Protein AF-R7UE55-F1 (afdb_monomer)

InterPro domains:
  IPR048365 Transposable element P transposase-like, RNase H domain, N-terminal [PF21787] (1-105)
  IPR048367 Transposable element P transposase-like, RNase H, C-terminal domain [PF21789] (191-225)

Structure (mmCIF, N/CA/C/O backbone):
data_AF-R7UE55-F1
#
_entry.id   AF-R7UE55-F1
#
loop_
_atom_site.group_PDB
_atom_site.id
_atom_site.type_symbol
_atom_site.label_atom_id
_atom_site.label_alt_id
_atom_site.label_comp_id
_atom_site.label_asym_id
_atom_site.label_entity_id
_atom_site.label_se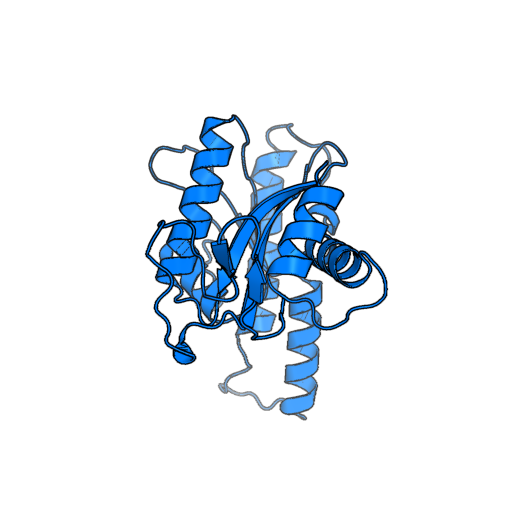q_id
_atom_site.pdbx_PDB_ins_code
_atom_site.Cartn_x
_atom_site.Cartn_y
_atom_site.Cartn_z
_atom_site.occupancy
_atom_site.B_iso_or_equiv
_atom_site.auth_seq_id
_atom_site.auth_comp_id
_atom_site.auth_asym_id
_atom_site.auth_atom_id
_atom_site.pdbx_PDB_model_num
ATOM 1 N N . MET A 1 1 ? -0.403 2.195 -10.671 1.00 92.19 1 MET A N 1
ATOM 2 C CA . MET A 1 1 ? -0.592 3.213 -11.734 1.00 92.19 1 MET A CA 1
ATOM 3 C C . MET A 1 1 ? -0.152 2.624 -13.062 1.00 92.19 1 MET A C 1
ATOM 5 O O . MET A 1 1 ? 0.953 2.112 -13.105 1.00 92.19 1 MET A O 1
ATOM 9 N N . SER A 1 2 ? -0.956 2.709 -14.126 1.00 93.62 2 SER A N 1
ATOM 10 C CA . SER A 1 2 ? -0.520 2.271 -15.465 1.00 93.62 2 SER A CA 1
ATOM 11 C C . SER A 1 2 ? 0.670 3.096 -15.961 1.00 93.62 2 SER A C 1
ATOM 13 O O . SER A 1 2 ? 0.686 4.319 -15.793 1.00 93.62 2 SER A O 1
ATOM 15 N N . ILE A 1 3 ? 1.630 2.427 -16.589 1.00 94.62 3 ILE A N 1
ATOM 16 C CA . ILE A 1 3 ? 2.799 3.029 -17.229 1.00 94.62 3 ILE A CA 1
ATOM 17 C C . ILE A 1 3 ? 2.946 2.524 -18.663 1.00 94.62 3 ILE A C 1
ATOM 19 O O . ILE A 1 3 ? 2.373 1.506 -19.061 1.00 94.62 3 ILE A O 1
ATOM 23 N N . ARG A 1 4 ? 3.731 3.252 -19.450 1.00 94.44 4 ARG A N 1
ATOM 24 C CA . ARG A 1 4 ? 4.036 2.890 -20.825 1.00 94.44 4 ARG A CA 1
ATOM 25 C C . ARG A 1 4 ? 5.005 1.715 -20.851 1.00 94.44 4 ARG A C 1
ATOM 27 O O . ARG A 1 4 ? 6.077 1.775 -20.254 1.00 94.44 4 ARG A O 1
ATOM 34 N N . GLN A 1 5 ? 4.624 0.691 -21.602 1.00 93.75 5 GLN A N 1
ATOM 35 C CA . GLN A 1 5 ? 5.438 -0.490 -21.856 1.00 93.75 5 GLN A CA 1
ATOM 36 C C . GLN A 1 5 ? 6.450 -0.164 -22.954 1.00 93.75 5 GLN A C 1
ATOM 38 O O . GLN A 1 5 ? 6.131 -0.221 -24.139 1.00 93.75 5 GLN A O 1
ATOM 43 N N . GLU A 1 6 ? 7.658 0.215 -22.561 1.00 91.62 6 GLU A N 1
ATOM 44 C CA . GLU A 1 6 ? 8.755 0.477 -23.487 1.00 91.62 6 GLU A CA 1
ATOM 45 C C . GLU A 1 6 ? 10.091 0.132 -22.837 1.00 91.62 6 GLU A C 1
ATOM 47 O O . GLU A 1 6 ? 10.260 0.258 -21.624 1.00 91.62 6 GLU A O 1
ATOM 52 N N . TRP A 1 7 ? 11.045 -0.278 -23.665 1.00 89.75 7 TRP A N 1
ATOM 53 C CA . TRP A 1 7 ? 12.438 -0.366 -23.259 1.00 89.75 7 TRP A CA 1
ATOM 54 C C . TRP A 1 7 ? 13.125 0.967 -23.517 1.00 89.75 7 TRP A C 1
ATOM 56 O O . TRP A 1 7 ? 12.963 1.565 -24.578 1.00 89.75 7 TRP A O 1
ATOM 66 N N . SER A 1 8 ? 13.945 1.394 -22.569 1.00 88.56 8 SER A N 1
ATOM 67 C CA . SER A 1 8 ? 14.816 2.549 -22.705 1.00 88.56 8 SER A CA 1
ATOM 68 C C . SER A 1 8 ? 16.241 2.133 -22.380 1.00 88.56 8 SER A C 1
ATOM 70 O O . SER A 1 8 ? 16.483 1.386 -21.436 1.00 88.56 8 SER A O 1
ATOM 72 N N . TYR A 1 9 ? 17.190 2.641 -23.155 1.00 88.31 9 TYR A N 1
ATOM 73 C CA . TYR A 1 9 ? 18.613 2.405 -22.945 1.00 88.31 9 TYR A CA 1
ATOM 74 C C . TYR A 1 9 ? 19.301 3.719 -22.581 1.00 88.31 9 TYR A C 1
ATOM 76 O O . TYR A 1 9 ? 19.149 4.713 -23.292 1.00 88.31 9 TYR A O 1
ATOM 84 N N . ASP A 1 10 ? 20.044 3.727 -21.477 1.00 85.06 10 ASP A N 1
ATOM 85 C CA . ASP A 1 10 ? 20.889 4.851 -21.081 1.00 85.06 10 ASP A CA 1
ATOM 86 C C . ASP A 1 10 ? 22.334 4.566 -21.510 1.00 85.06 10 ASP A C 1
ATOM 88 O O . ASP A 1 10 ? 22.994 3.649 -21.016 1.00 85.06 10 ASP A O 1
ATOM 92 N N . SER A 1 11 ? 22.834 5.366 -22.455 1.00 86.56 11 SER A N 1
ATOM 93 C CA . SER A 1 11 ? 24.174 5.208 -23.020 1.00 86.56 11 SER A CA 1
ATOM 94 C C . SER A 1 11 ? 25.300 5.565 -22.048 1.00 86.56 11 SER A C 1
ATOM 96 O O . SER A 1 11 ? 26.423 5.097 -22.239 1.00 86.56 11 SER A O 1
ATOM 98 N N . LYS A 1 12 ? 25.026 6.363 -21.008 1.00 86.12 12 LYS A N 1
ATOM 99 C CA . LYS A 1 12 ? 26.025 6.790 -20.019 1.00 86.12 12 LYS A CA 1
ATOM 100 C C . LYS A 1 12 ? 26.249 5.715 -18.970 1.00 86.12 12 LYS A C 1
ATOM 102 O O . LYS A 1 12 ? 27.390 5.380 -18.670 1.00 86.12 12 LYS A O 1
ATOM 107 N N . THR A 1 13 ? 25.166 5.168 -18.427 1.00 83.56 13 THR A N 1
ATOM 108 C CA . THR A 1 13 ? 25.227 4.091 -17.429 1.00 83.56 13 THR A CA 1
ATOM 109 C C . THR A 1 13 ? 25.372 2.712 -18.070 1.00 83.56 13 THR A C 1
ATOM 111 O O . THR A 1 13 ? 25.695 1.757 -17.370 1.00 83.56 13 THR A O 1
ATOM 114 N N . LYS A 1 14 ? 25.155 2.605 -19.391 1.00 84.06 14 LYS A N 1
ATOM 115 C CA . LYS A 1 14 ? 25.083 1.344 -20.147 1.00 84.06 14 LYS A CA 1
ATOM 116 C C . LYS A 1 14 ? 24.035 0.386 -19.577 1.00 84.06 14 LYS A C 1
ATOM 118 O O . LYS A 1 14 ? 24.210 -0.829 -19.608 1.00 84.06 14 LYS A O 1
ATOM 123 N N . THR A 1 15 ? 22.947 0.940 -19.045 1.00 81.81 15 THR A N 1
ATOM 124 C CA . THR A 1 15 ? 21.849 0.169 -18.457 1.00 81.81 15 THR A CA 1
ATOM 125 C C . THR A 1 15 ? 20.606 0.265 -19.319 1.00 81.81 15 THR A C 1
ATOM 127 O O . THR A 1 15 ? 20.256 1.341 -19.812 1.00 81.81 15 THR A O 1
ATOM 130 N N . ARG A 1 16 ? 19.902 -0.855 -19.441 1.00 84.25 16 ARG A N 1
ATOM 131 C CA . ARG A 1 16 ? 18.540 -0.911 -19.961 1.00 84.25 16 ARG A CA 1
ATOM 132 C C . ARG A 1 16 ? 17.553 -0.756 -18.796 1.00 84.25 16 ARG A C 1
ATOM 134 O O . ARG A 1 16 ? 17.916 -0.969 -17.642 1.00 84.25 16 ARG A O 1
ATOM 141 N N . SER A 1 17 ? 16.361 -0.249 -19.086 1.00 87.56 17 SER A N 1
ATOM 142 C CA . SER A 1 17 ? 15.255 -0.155 -18.136 1.00 87.56 17 SER A CA 1
ATOM 143 C C . SER A 1 17 ? 13.918 -0.225 -18.866 1.00 87.56 17 SER A C 1
ATOM 145 O O . SER A 1 17 ? 13.809 0.163 -20.030 1.00 87.56 17 SER A O 1
ATOM 147 N N . GLY A 1 18 ? 12.885 -0.724 -18.191 1.00 88.62 18 GLY A N 1
ATOM 148 C CA . GLY A 1 18 ? 11.553 -0.910 -18.785 1.00 88.62 18 GLY A CA 1
ATOM 149 C C . GLY A 1 18 ? 10.862 -2.198 -18.345 1.00 88.62 18 GLY A C 1
ATOM 150 O O . GLY A 1 18 ? 9.643 -2.317 -18.463 1.00 88.62 18 GLY A O 1
ATOM 151 N N . GLY A 1 19 ? 11.638 -3.149 -17.822 1.00 89.50 19 GLY A N 1
ATOM 152 C CA . GLY A 1 19 ? 11.143 -4.430 -17.343 1.00 89.50 19 GLY A CA 1
ATOM 153 C C . GLY A 1 19 ? 10.460 -4.374 -15.974 1.00 89.50 19 GLY A C 1
ATOM 154 O O . GLY A 1 19 ? 10.478 -3.351 -15.285 1.00 89.50 19 GLY A O 1
ATOM 155 N N . VAL A 1 20 ? 9.864 -5.503 -15.588 1.00 90.56 20 VAL A N 1
ATOM 156 C CA . VAL A 1 20 ? 9.408 -5.774 -14.220 1.00 90.56 20 VAL A CA 1
ATOM 157 C C . VAL A 1 20 ? 10.603 -5.715 -13.269 1.00 90.56 20 VAL A C 1
ATOM 159 O O . VAL A 1 20 ? 11.644 -6.315 -13.521 1.00 90.56 20 VAL A O 1
ATOM 162 N N . ASP A 1 21 ? 10.425 -5.008 -12.159 1.00 90.56 21 ASP A N 1
ATOM 163 C CA . ASP A 1 21 ? 11.423 -4.815 -11.112 1.00 90.56 21 ASP A CA 1
ATOM 164 C C . ASP A 1 21 ? 10.723 -4.879 -9.751 1.00 90.56 21 ASP A C 1
ATOM 166 O O . ASP A 1 21 ? 9.953 -3.987 -9.374 1.00 90.56 21 ASP A O 1
ATOM 170 N N . LEU A 1 22 ? 10.976 -5.977 -9.036 1.00 88.44 22 LEU A N 1
ATOM 171 C CA . LEU A 1 22 ? 10.446 -6.248 -7.699 1.00 88.44 22 LEU A CA 1
ATOM 172 C C . LEU A 1 22 ? 11.511 -6.074 -6.602 1.00 88.44 22 LEU A C 1
ATOM 174 O O . LEU A 1 22 ? 11.281 -6.485 -5.468 1.00 88.44 22 LEU A O 1
ATOM 178 N N . GLY A 1 23 ? 12.683 -5.510 -6.925 1.00 82.44 23 GLY A N 1
ATOM 179 C CA . GLY A 1 23 ? 13.770 -5.295 -5.963 1.00 82.44 23 GLY A CA 1
ATOM 180 C C . GLY A 1 23 ? 14.589 -6.543 -5.601 1.00 82.44 23 GLY A C 1
ATOM 181 O O . GLY A 1 23 ? 15.410 -6.491 -4.692 1.00 82.44 23 GLY A O 1
ATOM 182 N N . ASN A 1 24 ? 14.406 -7.661 -6.308 1.00 74.50 24 ASN A N 1
ATOM 183 C CA . ASN A 1 24 ? 15.140 -8.918 -6.095 1.00 74.50 24 ASN A CA 1
ATOM 184 C C . ASN A 1 24 ? 16.486 -8.995 -6.849 1.00 74.50 24 ASN A C 1
ATOM 186 O O . ASN A 1 24 ? 17.174 -10.010 -6.764 1.00 74.50 24 ASN A O 1
ATOM 190 N N . GLY A 1 25 ? 16.852 -7.958 -7.610 1.00 65.62 25 GLY A N 1
ATOM 191 C CA . GLY A 1 25 ? 18.116 -7.895 -8.351 1.00 65.62 25 GLY A CA 1
ATOM 192 C C . GLY A 1 25 ? 18.245 -8.903 -9.499 1.00 65.62 25 GLY A C 1
ATOM 193 O O . GLY A 1 25 ? 19.356 -9.106 -9.990 1.00 65.62 25 GLY A O 1
ATOM 194 N N . SER A 1 26 ? 17.156 -9.556 -9.931 1.00 54.47 26 SER A N 1
ATOM 195 C CA . SER A 1 26 ? 17.222 -10.497 -11.053 1.00 54.47 26 SER A CA 1
ATOM 196 C C . SER A 1 26 ? 17.545 -9.758 -12.359 1.00 54.47 26 SER A C 1
ATOM 198 O O . SER A 1 26 ? 16.943 -8.711 -12.608 1.00 54.47 26 SER A O 1
ATOM 200 N N . PRO A 1 27 ? 18.463 -10.280 -13.197 1.00 51.69 27 PRO A N 1
ATOM 201 C CA . PRO A 1 27 ? 18.833 -9.634 -14.450 1.00 51.69 27 PRO A CA 1
ATOM 202 C C . PRO A 1 27 ? 17.606 -9.459 -15.349 1.00 51.69 27 PRO A C 1
ATOM 204 O O . PRO A 1 27 ? 16.787 -10.371 -15.480 1.00 51.69 27 PRO A O 1
ATOM 207 N N . GLU A 1 28 ? 17.489 -8.278 -15.959 1.00 54.00 28 GLU A N 1
ATOM 208 C CA . GLU A 1 28 ? 16.445 -7.965 -16.932 1.00 54.00 28 GLU A CA 1
ATOM 209 C C . GLU A 1 28 ? 16.522 -8.980 -18.084 1.00 54.00 28 GLU A C 1
ATOM 211 O O . GLU A 1 28 ? 17.440 -8.943 -18.901 1.00 54.00 28 GLU A O 1
ATOM 216 N N . SER A 1 29 ? 15.592 -9.936 -18.140 1.00 53.78 29 SER A N 1
ATOM 217 C CA . SER A 1 29 ? 15.484 -10.835 -19.288 1.00 53.78 29 SER A CA 1
ATOM 218 C C . SER A 1 29 ? 14.986 -10.042 -20.498 1.00 53.78 29 SER A C 1
ATOM 220 O O . SER A 1 29 ? 13.950 -9.380 -20.402 1.00 53.78 29 SER A O 1
ATOM 222 N N . ASP A 1 30 ? 15.673 -10.163 -21.636 1.00 52.16 30 ASP A N 1
ATOM 223 C CA . ASP A 1 30 ? 15.427 -9.426 -22.893 1.00 52.16 30 ASP A CA 1
ATOM 224 C C . ASP A 1 30 ? 14.078 -9.719 -23.583 1.00 52.16 30 ASP A C 1
ATOM 226 O O . ASP A 1 30 ? 13.792 -9.209 -24.670 1.00 52.16 30 ASP A O 1
ATOM 230 N N . ASP A 1 31 ? 13.22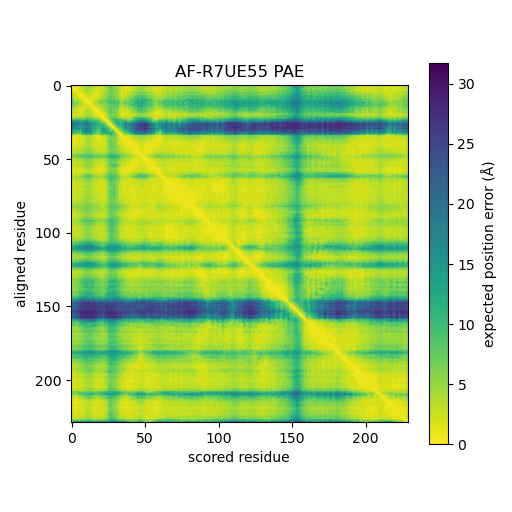2 -10.522 -22.960 1.00 59.75 31 ASP A N 1
ATOM 231 C CA . ASP A 1 31 ? 11.911 -10.851 -23.487 1.00 59.75 31 ASP A CA 1
ATOM 232 C C . ASP A 1 31 ? 10.940 -9.664 -23.338 1.00 59.75 31 ASP A C 1
ATOM 234 O O . ASP A 1 31 ? 10.732 -9.110 -22.256 1.00 59.75 31 ASP A O 1
ATOM 238 N N . THR A 1 32 ? 10.289 -9.280 -24.438 1.00 59.50 32 THR A N 1
ATOM 239 C CA . THR A 1 32 ? 9.164 -8.328 -24.453 1.00 59.50 32 THR A CA 1
ATOM 240 C C . THR A 1 32 ? 8.021 -8.719 -23.506 1.00 59.50 32 THR A C 1
ATOM 242 O O . THR A 1 32 ? 7.268 -7.847 -23.050 1.00 59.50 32 THR A O 1
ATOM 245 N N . SER A 1 33 ? 7.919 -10.004 -23.143 1.00 64.12 33 SER A N 1
ATOM 246 C CA . SER A 1 33 ? 7.016 -10.506 -22.100 1.00 64.12 33 SER A CA 1
ATOM 247 C C . SER A 1 33 ? 7.323 -9.950 -20.699 1.00 64.12 33 SER A C 1
ATOM 249 O O . SER A 1 33 ? 6.439 -9.941 -19.839 1.00 64.12 33 SER A O 1
ATOM 251 N N . ASN A 1 34 ? 8.501 -9.350 -20.494 1.00 82.12 34 ASN A N 1
ATOM 252 C CA . ASN A 1 34 ? 8.933 -8.798 -19.213 1.00 82.12 34 ASN A CA 1
ATOM 253 C C . ASN A 1 34 ? 8.755 -7.271 -19.066 1.00 82.12 34 ASN A C 1
ATOM 255 O O . ASN A 1 34 ? 9.109 -6.720 -18.032 1.00 82.12 34 ASN A O 1
ATOM 259 N N . LEU A 1 35 ? 8.204 -6.555 -20.057 1.00 91.19 35 LEU A N 1
ATOM 260 C CA . LEU A 1 35 ? 7.899 -5.120 -19.912 1.00 91.19 35 LEU A CA 1
ATOM 261 C C . LEU A 1 35 ? 6.894 -4.856 -18.781 1.00 91.19 35 LEU A C 1
ATOM 263 O O . LEU A 1 35 ? 5.822 -5.464 -18.729 1.00 91.19 35 LEU A O 1
ATOM 267 N N . ALA A 1 36 ? 7.206 -3.893 -17.917 1.00 92.81 36 ALA A N 1
ATOM 268 C CA . ALA A 1 36 ? 6.285 -3.455 -16.880 1.00 92.81 36 ALA A CA 1
ATOM 269 C C . ALA A 1 36 ? 5.128 -2.647 -17.484 1.00 92.81 36 ALA A C 1
ATOM 271 O O . ALA A 1 36 ? 5.330 -1.753 -18.307 1.00 92.81 36 ALA A O 1
ATOM 272 N N . SER A 1 37 ? 3.905 -2.951 -17.055 1.00 94.31 37 SER A N 1
ATOM 273 C CA . SER A 1 37 ? 2.693 -2.210 -17.425 1.00 94.31 37 SER A CA 1
ATOM 274 C C . SER A 1 37 ? 2.187 -1.313 -16.304 1.00 94.31 37 SER A C 1
ATOM 276 O O . SER A 1 37 ? 1.375 -0.422 -16.549 1.00 94.31 37 SER A O 1
ATOM 278 N N . GLU A 1 38 ? 2.664 -1.519 -15.078 1.00 94.19 38 GLU A N 1
ATOM 279 C CA . GLU A 1 38 ? 2.227 -0.792 -13.898 1.00 94.19 38 GLU A CA 1
ATOM 280 C C . GLU A 1 38 ? 3.405 -0.396 -12.999 1.00 94.19 38 GLU A C 1
ATOM 282 O O . GLU A 1 38 ? 4.406 -1.097 -12.880 1.00 94.19 38 GLU A O 1
ATOM 287 N N . ALA A 1 39 ? 3.268 0.752 -12.341 1.00 95.12 39 ALA A N 1
ATOM 288 C CA . ALA A 1 39 ? 4.063 1.146 -11.189 1.00 95.12 39 ALA A CA 1
ATOM 289 C C . ALA A 1 39 ? 3.200 1.003 -9.929 1.00 95.12 39 ALA A C 1
ATOM 291 O O . ALA A 1 39 ? 2.186 1.702 -9.775 1.00 95.12 39 ALA A O 1
ATOM 292 N N . MET A 1 40 ? 3.588 0.096 -9.040 1.00 94.88 40 MET A N 1
ATOM 293 C CA . MET A 1 40 ? 3.016 -0.044 -7.706 1.00 94.88 40 MET A CA 1
ATOM 294 C C . MET A 1 40 ? 3.787 0.848 -6.740 1.00 94.88 40 MET A C 1
ATOM 296 O O . MET A 1 40 ? 5.011 0.879 -6.786 1.00 94.88 40 MET A O 1
ATOM 300 N N . VAL A 1 41 ? 3.083 1.576 -5.875 1.00 95.81 41 VAL A N 1
ATOM 301 C CA . VAL A 1 41 ? 3.692 2.477 -4.889 1.00 95.81 41 VAL A CA 1
ATOM 302 C C . VAL A 1 41 ? 3.052 2.230 -3.540 1.00 95.81 41 VAL A C 1
ATOM 304 O O . VAL A 1 41 ? 1.826 2.209 -3.437 1.00 95.81 41 VAL A O 1
ATOM 307 N N . PHE A 1 42 ? 3.882 2.103 -2.513 1.00 96.38 42 PHE A N 1
ATOM 308 C CA . PHE A 1 42 ? 3.440 2.157 -1.130 1.00 96.38 42 PHE A CA 1
ATOM 309 C C . PHE A 1 42 ? 3.737 3.536 -0.562 1.00 96.38 42 PHE A C 1
ATOM 311 O O . PHE A 1 42 ? 4.816 4.094 -0.764 1.00 96.38 42 PHE A O 1
ATOM 318 N N . MET A 1 43 ? 2.755 4.093 0.136 1.00 96.25 43 MET A N 1
ATOM 319 C CA . MET A 1 43 ? 2.825 5.410 0.750 1.00 96.25 43 MET A CA 1
ATOM 320 C C . MET A 1 43 ? 2.356 5.308 2.191 1.00 96.25 43 MET A C 1
ATOM 322 O O . MET A 1 43 ? 1.303 4.736 2.461 1.00 96.25 43 MET A O 1
ATOM 326 N N . ILE A 1 44 ? 3.124 5.899 3.100 1.00 96.06 44 ILE A N 1
ATOM 327 C CA . ILE A 1 44 ? 2.730 6.059 4.495 1.00 96.06 44 ILE A CA 1
ATOM 328 C C . ILE A 1 44 ? 2.076 7.429 4.687 1.00 96.06 44 ILE A C 1
ATOM 330 O O . ILE A 1 44 ? 2.488 8.417 4.075 1.00 96.06 44 ILE A O 1
ATOM 334 N N . THR A 1 45 ? 1.055 7.485 5.540 1.00 95.88 45 THR A N 1
ATOM 335 C CA . THR A 1 45 ? 0.357 8.720 5.916 1.00 95.88 45 THR A CA 1
ATOM 336 C C . THR A 1 45 ? 0.343 8.850 7.433 1.00 95.88 45 THR A C 1
ATOM 338 O O . THR A 1 45 ? -0.068 7.932 8.140 1.00 95.88 45 THR A O 1
ATOM 341 N N . GLY A 1 46 ? 0.772 10.004 7.942 1.00 95.38 46 GLY A N 1
ATOM 342 C CA . GLY A 1 46 ? 0.702 10.319 9.362 1.00 95.38 46 GLY A CA 1
ATOM 343 C C . GLY A 1 46 ? -0.744 10.509 9.824 1.00 95.38 46 GLY A C 1
ATOM 344 O O . GLY A 1 46 ? -1.471 11.347 9.282 1.00 95.38 46 GLY A O 1
ATOM 345 N N . LEU A 1 47 ? -1.150 9.754 10.852 1.00 93.12 47 LEU A N 1
ATOM 346 C CA . LEU A 1 47 ? -2.483 9.880 11.454 1.00 93.12 47 LEU A CA 1
ATOM 347 C C . LEU A 1 47 ? -2.588 11.114 12.360 1.00 93.12 47 LEU A C 1
ATOM 349 O O . LEU A 1 47 ? -3.537 11.886 12.243 1.00 93.12 47 LEU A O 1
ATOM 353 N N . LYS A 1 48 ? -1.594 11.327 13.234 1.00 89.62 48 LYS A N 1
ATOM 354 C CA . LYS A 1 48 ? -1.571 12.443 14.197 1.00 89.62 48 LYS A CA 1
ATOM 355 C C . LYS A 1 48 ? -1.098 13.760 13.582 1.00 89.62 48 LYS A C 1
ATOM 357 O O . LYS A 1 48 ? -1.643 14.818 13.875 1.00 89.62 48 LYS A O 1
ATOM 362 N N . PHE A 1 49 ? -0.082 13.691 12.729 1.00 88.50 49 PHE A N 1
ATOM 363 C CA . PHE A 1 49 ? 0.525 14.854 12.088 1.00 88.50 49 PHE A CA 1
ATOM 364 C C . PHE A 1 49 ? 0.270 14.825 10.587 1.00 88.50 49 PHE A C 1
ATOM 366 O O . PHE A 1 49 ? 0.199 13.760 9.976 1.00 88.50 49 PHE A O 1
ATOM 373 N N . SER A 1 50 ? 0.149 15.999 9.968 1.00 91.88 50 SER A N 1
ATOM 374 C CA . SER A 1 50 ? -0.158 16.083 8.543 1.00 91.88 50 SER A CA 1
ATOM 375 C C . SER A 1 50 ? 1.080 15.940 7.663 1.00 91.88 50 SER A C 1
ATOM 377 O O . SER A 1 50 ? 1.583 16.916 7.121 1.00 91.88 50 SER A O 1
ATOM 379 N N . TRP A 1 51 ? 1.529 14.702 7.485 1.00 93.50 51 TRP A N 1
ATOM 380 C CA . TRP A 1 51 ? 2.581 14.343 6.540 1.00 93.50 51 TRP A CA 1
ATOM 381 C C . TRP A 1 51 ? 2.237 13.033 5.831 1.00 93.50 51 TRP A C 1
ATOM 383 O O . TRP A 1 51 ? 1.395 12.256 6.290 1.00 93.50 51 TRP A O 1
ATOM 393 N N . LYS A 1 52 ? 2.871 12.812 4.685 1.00 94.25 52 LYS A N 1
ATOM 394 C CA . LYS A 1 52 ? 2.792 11.576 3.910 1.00 94.25 52 LYS A CA 1
ATOM 395 C C . LYS A 1 52 ? 4.051 11.446 3.068 1.00 94.25 52 LYS A C 1
ATOM 397 O O . LYS A 1 52 ? 4.590 12.464 2.639 1.00 94.25 52 LYS A O 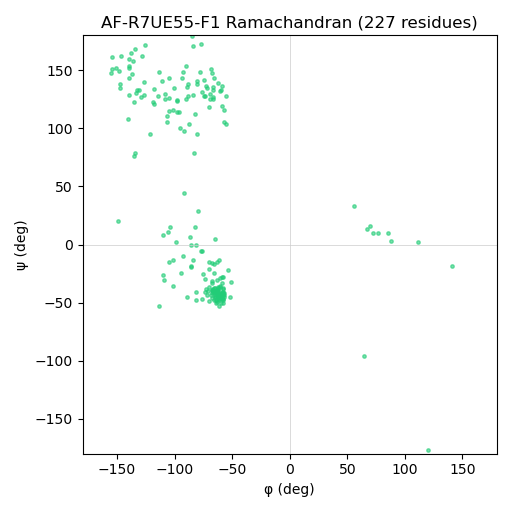1
ATOM 402 N N . ALA A 1 53 ? 4.495 10.222 2.830 1.00 94.44 53 ALA A N 1
ATOM 403 C CA . ALA A 1 53 ? 5.683 9.957 2.031 1.00 94.44 53 ALA A CA 1
ATOM 404 C C . ALA A 1 53 ? 5.531 8.630 1.277 1.00 94.44 53 ALA A C 1
ATOM 406 O O . ALA A 1 53 ? 5.092 7.643 1.875 1.00 94.44 53 ALA A O 1
ATOM 407 N N . PRO A 1 54 ? 5.861 8.565 -0.024 1.00 95.50 54 PRO A N 1
ATOM 408 C CA . PRO A 1 54 ? 6.042 7.280 -0.680 1.00 95.50 54 PRO A CA 1
ATOM 409 C C . PRO A 1 54 ? 7.279 6.586 -0.085 1.00 95.50 54 PRO A C 1
ATOM 411 O O . PRO A 1 54 ? 8.325 7.210 0.067 1.00 95.50 54 PRO A O 1
ATOM 414 N N . ILE A 1 55 ? 7.154 5.307 0.262 1.00 94.25 55 ILE A N 1
ATOM 415 C CA . ILE A 1 55 ? 8.205 4.535 0.952 1.00 94.25 55 ILE A CA 1
ATOM 416 C C . ILE A 1 55 ? 8.835 3.467 0.061 1.00 94.25 55 ILE A C 1
ATOM 418 O O . ILE A 1 55 ? 9.981 3.087 0.269 1.00 94.25 55 ILE A O 1
ATOM 422 N N . ALA A 1 56 ? 8.094 2.986 -0.937 1.00 93.50 56 ALA A N 1
ATOM 423 C CA . ALA A 1 56 ? 8.555 1.964 -1.862 1.00 93.50 56 ALA A CA 1
ATOM 424 C C . ALA A 1 56 ? 7.814 2.084 -3.193 1.00 93.50 56 ALA A C 1
ATOM 426 O O . ALA A 1 56 ? 6.655 2.514 -3.235 1.00 93.50 56 ALA A O 1
ATOM 427 N N . TYR A 1 57 ? 8.470 1.672 -4.274 1.00 94.88 57 TYR A N 1
ATOM 428 C CA . TYR A 1 57 ? 7.830 1.463 -5.564 1.00 94.88 57 TYR A CA 1
ATOM 429 C C . TYR A 1 57 ? 8.374 0.203 -6.235 1.00 94.88 57 TYR A C 1
ATOM 431 O O . TYR A 1 57 ? 9.524 -0.170 -6.022 1.00 94.88 57 TYR A O 1
ATOM 439 N N . PHE A 1 58 ? 7.545 -0.417 -7.070 1.00 94.75 58 PHE A N 1
ATOM 440 C CA . PHE A 1 58 ? 7.875 -1.616 -7.836 1.00 94.75 58 PHE A CA 1
ATOM 441 C C . PHE A 1 58 ? 7.290 -1.495 -9.240 1.00 94.75 58 PHE A C 1
ATOM 443 O O . PHE A 1 58 ? 6.185 -0.971 -9.410 1.00 94.75 58 PHE A O 1
ATOM 450 N N . PHE A 1 59 ? 8.010 -1.988 -10.242 1.00 94.69 59 PHE A N 1
ATOM 451 C CA . PHE A 1 59 ? 7.520 -2.049 -11.616 1.00 94.69 59 PHE A CA 1
ATOM 452 C C . PHE A 1 59 ? 6.992 -3.441 -11.894 1.00 94.69 59 PHE A C 1
ATOM 454 O O . PHE A 1 59 ? 7.691 -4.429 -11.698 1.00 94.69 59 PHE A O 1
ATOM 461 N N . THR A 1 60 ? 5.740 -3.535 -12.318 1.00 92.25 60 THR A N 1
ATOM 462 C CA . THR A 1 60 ? 5.022 -4.804 -12.377 1.00 92.25 60 THR A CA 1
ATOM 463 C C . THR A 1 60 ? 4.251 -4.924 -13.678 1.00 92.25 60 THR A C 1
ATOM 46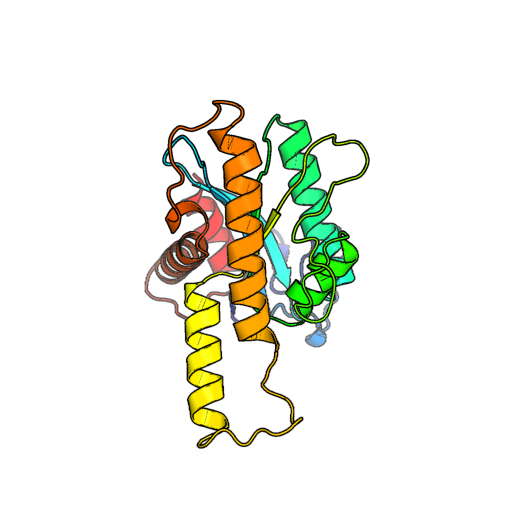5 O O . THR A 1 60 ? 3.958 -3.939 -14.356 1.00 92.25 60 THR A O 1
ATOM 468 N N . ARG A 1 61 ? 3.941 -6.162 -14.058 1.00 89.81 61 ARG A N 1
ATOM 469 C CA . ARG A 1 61 ? 3.016 -6.452 -15.159 1.00 89.81 61 ARG A CA 1
ATOM 470 C C . ARG A 1 61 ? 1.760 -7.128 -14.643 1.00 89.81 61 ARG A C 1
ATOM 472 O O . ARG A 1 61 ? 0.648 -6.671 -14.860 1.00 89.81 61 ARG A O 1
ATOM 479 N N . THR A 1 62 ? 1.974 -8.197 -13.892 1.00 85.50 62 THR A N 1
ATOM 480 C CA . THR A 1 62 ? 0.948 -8.923 -13.155 1.00 85.50 62 THR A CA 1
ATOM 481 C C . THR A 1 62 ? 1.536 -9.310 -11.812 1.00 85.50 62 THR A C 1
ATOM 483 O O . THR A 1 62 ? 2.616 -9.899 -11.765 1.00 85.50 62 THR A O 1
ATOM 486 N N . LEU A 1 63 ? 0.841 -8.995 -10.722 1.00 85.50 63 LEU A N 1
ATOM 487 C CA . LEU A 1 63 ? 1.243 -9.416 -9.385 1.00 85.50 63 LEU A CA 1
ATOM 488 C C . LEU A 1 63 ? 0.351 -10.549 -8.899 1.00 85.50 63 LEU A C 1
ATOM 490 O O . LEU A 1 63 ? -0.872 -10.419 -8.846 1.00 85.50 63 LEU A O 1
ATOM 494 N N . SER A 1 64 ? 0.982 -11.646 -8.486 1.00 91.81 64 SER A N 1
ATOM 495 C CA . SER A 1 64 ? 0.287 -12.659 -7.702 1.00 91.81 64 SER A CA 1
ATOM 496 C C . SER A 1 64 ? -0.042 -12.098 -6.314 1.00 91.81 64 SER A C 1
ATOM 498 O O . SER A 1 64 ? 0.694 -11.267 -5.775 1.00 91.81 64 SER A O 1
ATOM 500 N N . ALA A 1 65 ? -1.126 -12.580 -5.705 1.00 94.50 65 ALA A N 1
ATOM 501 C CA . ALA A 1 65 ? -1.479 -12.201 -4.338 1.00 94.50 65 ALA A CA 1
ATOM 502 C C . ALA A 1 65 ? -0.366 -12.550 -3.331 1.00 94.50 65 ALA A C 1
ATOM 504 O O . ALA A 1 65 ? -0.148 -11.803 -2.383 1.00 94.50 65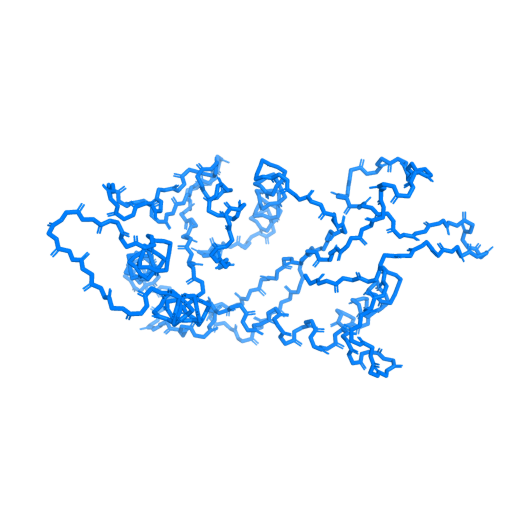 ALA A O 1
ATOM 505 N N . ALA A 1 66 ? 0.367 -13.646 -3.565 1.00 95.62 66 ALA A N 1
ATOM 506 C CA . ALA A 1 66 ? 1.489 -14.066 -2.729 1.00 95.62 66 ALA A CA 1
ATOM 507 C C . ALA A 1 66 ? 2.677 -13.100 -2.830 1.00 95.62 66 ALA A C 1
ATOM 509 O O . ALA A 1 66 ? 3.209 -12.673 -1.810 1.00 95.62 66 ALA A O 1
ATOM 510 N N . THR A 1 67 ? 3.051 -12.694 -4.046 1.00 93.88 67 THR A N 1
ATOM 511 C CA . THR A 1 67 ? 4.101 -11.688 -4.261 1.00 93.88 67 THR A CA 1
ATOM 512 C C . THR A 1 67 ? 3.704 -10.354 -3.637 1.00 93.88 67 THR A C 1
ATOM 514 O O . THR A 1 67 ? 4.509 -9.730 -2.957 1.00 93.88 67 THR A O 1
ATOM 517 N N . LEU A 1 68 ? 2.448 -9.927 -3.807 1.00 95.31 68 LEU A N 1
ATOM 518 C CA . LEU A 1 68 ? 1.963 -8.700 -3.183 1.00 95.31 68 LEU A CA 1
ATOM 519 C C . LEU A 1 68 ? 2.015 -8.779 -1.649 1.00 95.31 68 LEU A C 1
ATOM 521 O O . LEU A 1 68 ? 2.458 -7.823 -1.019 1.00 95.31 68 LEU A O 1
ATOM 525 N N . ALA A 1 69 ? 1.617 -9.910 -1.057 1.00 96.44 69 ALA A N 1
ATOM 526 C CA . ALA A 1 69 ? 1.706 -10.128 0.385 1.00 96.44 69 ALA A CA 1
ATOM 527 C C . ALA A 1 69 ? 3.153 -10.020 0.889 1.00 96.44 69 ALA A C 1
ATOM 529 O O . ALA A 1 69 ? 3.388 -9.335 1.877 1.00 96.44 69 ALA A O 1
ATOM 530 N N . GLN A 1 70 ? 4.122 -10.599 0.170 1.00 95.31 70 GLN A N 1
ATOM 531 C CA . GLN A 1 70 ? 5.547 -10.480 0.505 1.00 95.31 70 GLN A CA 1
ATOM 532 C C . GLN A 1 70 ? 6.035 -9.027 0.466 1.00 95.31 70 GLN A C 1
ATOM 534 O O . GLN A 1 70 ? 6.735 -8.590 1.377 1.00 95.31 70 GLN A O 1
ATOM 539 N N . LEU A 1 71 ? 5.650 -8.258 -0.558 1.00 95.44 71 LEU A N 1
ATOM 540 C CA . LEU A 1 71 ? 6.046 -6.852 -0.689 1.00 95.44 71 LEU A CA 1
ATOM 541 C C . LEU A 1 71 ? 5.431 -5.980 0.417 1.00 95.44 71 LEU A C 1
ATOM 543 O O . LEU A 1 71 ? 6.116 -5.118 0.975 1.00 95.44 71 LEU A O 1
ATOM 547 N N . VAL A 1 72 ? 4.158 -6.212 0.755 1.00 96.31 72 VAL A N 1
ATOM 548 C CA . VAL A 1 72 ? 3.472 -5.532 1.864 1.00 96.31 72 VAL A CA 1
ATOM 549 C C . VAL A 1 72 ? 4.121 -5.898 3.196 1.00 96.31 72 VAL A C 1
ATOM 551 O O . VAL A 1 72 ? 4.487 -5.003 3.952 1.00 96.31 72 VAL A O 1
ATOM 554 N N . GLU A 1 73 ? 4.321 -7.188 3.471 1.00 95.50 73 GLU A N 1
ATOM 555 C CA . GLU A 1 73 ? 4.951 -7.657 4.705 1.00 95.50 73 GLU A CA 1
ATOM 556 C C . GLU A 1 73 ? 6.361 -7.083 4.868 1.00 95.50 73 GLU A C 1
ATOM 558 O O . GLU A 1 73 ? 6.679 -6.555 5.932 1.00 95.50 73 GLU A O 1
ATOM 563 N N . HIS A 1 74 ? 7.184 -7.120 3.817 1.00 94.56 74 HIS A N 1
ATOM 564 C CA . HIS A 1 74 ? 8.524 -6.540 3.844 1.00 94.56 74 HIS A CA 1
ATOM 565 C C . HIS A 1 74 ? 8.480 -5.044 4.179 1.00 94.56 74 HIS A C 1
ATOM 567 O O . HIS A 1 74 ? 9.171 -4.596 5.089 1.00 94.56 74 HIS A O 1
ATOM 573 N N . SER A 1 75 ? 7.595 -4.287 3.523 1.00 95.31 75 SER A N 1
ATOM 574 C CA . SER A 1 75 ? 7.450 -2.844 3.758 1.00 95.31 75 SER A CA 1
ATOM 575 C C . SER A 1 75 ? 7.001 -2.528 5.187 1.00 95.31 75 SER A C 1
ATOM 577 O O . SER A 1 75 ? 7.527 -1.612 5.817 1.00 95.31 75 SER A O 1
ATOM 579 N N . LEU A 1 76 ? 6.049 -3.296 5.723 1.00 95.69 76 LEU A N 1
ATOM 580 C CA . LEU A 1 76 ? 5.566 -3.140 7.096 1.00 95.69 76 LEU A CA 1
ATOM 581 C C . LEU A 1 76 ? 6.638 -3.507 8.130 1.00 95.69 76 LEU A C 1
ATOM 583 O O . LEU A 1 76 ? 6.769 -2.810 9.135 1.00 95.69 76 LEU A O 1
ATOM 587 N N . ARG A 1 77 ? 7.429 -4.560 7.885 1.00 94.56 77 ARG A N 1
ATOM 588 C CA . ARG A 1 77 ? 8.555 -4.937 8.753 1.00 94.56 77 ARG A CA 1
ATOM 589 C C . ARG A 1 77 ? 9.631 -3.858 8.772 1.00 94.56 77 ARG A C 1
ATOM 591 O O . ARG A 1 77 ? 10.015 -3.432 9.855 1.00 94.56 77 ARG A O 1
ATOM 598 N N . THR A 1 78 ? 10.034 -3.348 7.609 1.00 94.62 78 THR A N 1
ATOM 599 C CA . THR A 1 78 ? 11.013 -2.257 7.524 1.00 94.62 78 THR A CA 1
ATOM 600 C C . THR A 1 78 ? 10.526 -1.005 8.252 1.00 94.62 78 THR A C 1
ATOM 602 O O . THR A 1 78 ? 11.291 -0.384 8.981 1.00 94.62 78 THR A O 1
ATOM 605 N N . LEU A 1 79 ? 9.246 -0.639 8.121 1.00 94.88 79 LEU A N 1
ATOM 606 C CA . LEU A 1 79 ? 8.674 0.483 8.873 1.00 94.88 79 LEU A CA 1
ATOM 607 C C . LEU A 1 79 ? 8.716 0.252 10.388 1.00 94.88 79 LEU A C 1
ATOM 609 O O . LEU A 1 79 ? 9.092 1.155 11.136 1.00 94.88 79 LEU A O 1
ATOM 613 N N . TYR A 1 80 ? 8.364 -0.953 10.829 1.00 93.88 80 TYR A N 1
ATOM 614 C CA . TYR A 1 80 ? 8.385 -1.319 12.241 1.00 93.88 80 TYR A CA 1
ATOM 615 C C . TYR A 1 80 ? 9.798 -1.270 12.837 1.00 93.88 80 TYR A C 1
ATOM 617 O O . TYR A 1 80 ? 9.984 -0.734 13.925 1.00 93.88 80 TYR A O 1
ATOM 625 N N . GLU A 1 81 ? 10.807 -1.748 12.103 1.00 93.06 81 GLU A N 1
ATOM 626 C CA . GLU A 1 81 ? 12.223 -1.662 12.494 1.00 93.06 81 GLU A CA 1
ATOM 627 C C . GLU A 1 81 ? 12.707 -0.212 12.656 1.00 93.06 81 GLU A C 1
ATOM 629 O O . GLU A 1 81 ? 13.580 0.060 13.477 1.00 93.06 81 GLU A O 1
ATOM 634 N N . GLN A 1 82 ? 12.115 0.730 11.918 1.00 93.75 82 GLN A N 1
ATOM 635 C CA . GLN A 1 82 ? 12.377 2.169 12.048 1.00 93.75 82 GLN A CA 1
ATOM 636 C C . GLN A 1 82 ? 11.501 2.855 13.115 1.00 93.75 82 GLN A C 1
ATOM 638 O O . GLN A 1 82 ? 11.525 4.078 13.246 1.00 93.75 82 GLN A O 1
ATOM 643 N N . GLY A 1 83 ? 10.716 2.090 13.881 1.00 92.69 83 GLY A N 1
ATOM 644 C CA . GLY A 1 83 ? 9.876 2.591 14.970 1.00 92.69 83 GLY A CA 1
ATOM 645 C C . GLY A 1 83 ? 8.498 3.110 14.547 1.00 92.69 83 GLY A C 1
ATOM 646 O O . GLY A 1 83 ? 7.801 3.712 15.365 1.00 92.69 83 GLY A O 1
ATOM 647 N N . PHE A 1 84 ? 8.070 2.892 13.299 1.00 93.19 84 PHE A N 1
ATOM 648 C CA . PHE A 1 84 ? 6.717 3.246 12.864 1.00 93.19 84 PHE A CA 1
ATOM 649 C C . PHE A 1 84 ? 5.716 2.141 13.209 1.00 93.19 84 PHE A C 1
ATOM 651 O O . PHE A 1 84 ? 5.881 0.985 12.825 1.00 93.19 84 PHE A O 1
ATOM 658 N N . LEU A 1 85 ? 4.614 2.519 13.860 1.00 93.25 85 LEU A N 1
ATOM 659 C CA . LEU A 1 85 ? 3.465 1.642 14.076 1.00 93.25 85 LEU A CA 1
ATOM 660 C C . LEU A 1 85 ? 2.414 1.888 12.992 1.00 93.25 85 LEU A C 1
ATOM 662 O O . LEU A 1 85 ? 1.835 2.973 12.895 1.00 93.25 85 LEU A O 1
ATOM 666 N N . VAL A 1 86 ? 2.180 0.879 12.153 1.00 95.31 86 VAL A N 1
ATOM 667 C CA . VAL A 1 86 ? 1.215 0.963 11.052 1.00 95.31 86 VAL A CA 1
ATOM 668 C C . VAL A 1 86 ? -0.125 0.388 11.494 1.00 95.31 86 VAL A C 1
ATOM 670 O O . VAL A 1 86 ? -0.343 -0.821 11.477 1.00 95.31 86 VAL A O 1
ATOM 673 N N . HIS A 1 87 ? -1.050 1.282 11.838 1.00 95.25 87 HIS A N 1
ATOM 674 C CA . HIS A 1 87 ? -2.379 0.901 12.317 1.00 95.25 87 HIS A CA 1
ATOM 675 C C . HIS A 1 87 ? -3.305 0.377 11.216 1.00 95.25 87 HIS A C 1
ATOM 677 O O . HIS A 1 87 ? -4.197 -0.414 11.504 1.00 95.25 87 HIS A O 1
ATOM 683 N N . CYS A 1 88 ? -3.135 0.829 9.971 1.00 96.31 88 CYS A N 1
ATOM 684 C CA . CYS A 1 88 ? -4.069 0.534 8.889 1.00 96.31 88 CYS A CA 1
ATOM 685 C C . CYS A 1 88 ? -3.367 0.435 7.532 1.00 96.31 88 CYS A C 1
ATOM 687 O O . CYS A 1 88 ? -2.544 1.283 7.189 1.00 96.31 88 CYS A O 1
ATOM 689 N N . LEU A 1 89 ? -3.761 -0.561 6.740 1.00 96.81 89 LEU A N 1
ATOM 690 C CA . LEU A 1 89 ? -3.449 -0.707 5.325 1.00 96.81 89 LEU A CA 1
ATOM 691 C C . LEU A 1 89 ? -4.709 -0.405 4.506 1.00 96.81 89 LEU A C 1
ATOM 693 O O . LEU A 1 89 ? -5.666 -1.182 4.518 1.00 96.81 89 LEU A O 1
ATOM 697 N N . THR A 1 90 ? -4.701 0.716 3.784 1.00 95.62 90 THR A N 1
ATOM 698 C CA . THR A 1 90 ? -5.785 1.065 2.859 1.00 95.62 90 THR A CA 1
ATOM 699 C C . THR A 1 90 ? -5.521 0.482 1.473 1.00 95.62 90 THR A C 1
ATOM 701 O O . THR A 1 90 ? -4.478 0.736 0.868 1.00 95.62 90 THR A O 1
ATOM 704 N N . MET A 1 91 ? -6.495 -0.246 0.931 1.00 93.62 91 MET A N 1
ATOM 705 C CA . MET A 1 91 ? -6.418 -0.869 -0.392 1.00 93.62 91 MET A CA 1
ATOM 706 C C . MET A 1 91 ? -7.725 -0.716 -1.187 1.00 93.62 91 MET A C 1
ATOM 708 O O . MET A 1 91 ? -8.765 -0.358 -0.637 1.00 93.62 91 MET A O 1
ATOM 712 N N . ASP A 1 92 ? -7.674 -0.964 -2.497 1.00 89.44 92 ASP A N 1
ATOM 713 C CA . ASP A 1 92 ? -8.874 -0.966 -3.334 1.00 89.44 92 ASP A CA 1
ATOM 714 C C . ASP A 1 92 ? -9.557 -2.348 -3.279 1.00 89.44 92 ASP A C 1
ATOM 716 O O . ASP A 1 92 ? -9.097 -3.280 -2.615 1.00 89.44 92 ASP A O 1
ATOM 720 N N . GLY A 1 93 ? -10.672 -2.495 -3.994 1.00 86.69 93 GLY A N 1
ATOM 721 C CA . GLY A 1 93 ? -11.425 -3.752 -4.065 1.00 86.69 93 GLY A CA 1
ATOM 722 C C . GLY A 1 93 ? -10.893 -4.776 -5.065 1.00 86.69 93 GLY A C 1
ATOM 723 O O . GLY A 1 93 ? -11.649 -5.678 -5.434 1.00 86.69 93 GLY A O 1
ATOM 724 N N . HIS A 1 94 ? -9.664 -4.633 -5.571 1.00 88.19 94 HIS A N 1
ATOM 725 C CA . HIS A 1 94 ? -9.134 -5.556 -6.569 1.00 88.19 94 HIS A CA 1
ATOM 726 C C . HIS A 1 94 ? -8.958 -6.968 -5.984 1.00 88.19 94 HIS A C 1
ATOM 728 O O . HIS A 1 94 ? -8.572 -7.144 -4.826 1.00 88.19 94 HIS A O 1
ATOM 734 N N . GLN A 1 95 ? -9.221 -8.008 -6.784 1.00 87.94 95 GLN A N 1
ATOM 735 C CA . GLN A 1 95 ? -9.222 -9.397 -6.299 1.00 87.94 95 GLN A CA 1
ATOM 736 C C . GLN A 1 95 ? -7.864 -9.832 -5.729 1.00 87.94 95 GLN A C 1
ATOM 738 O O . GLN A 1 95 ? -7.824 -10.555 -4.733 1.00 87.94 95 GLN A O 1
ATOM 743 N N . SER A 1 96 ? -6.757 -9.360 -6.314 1.00 91.75 96 SER A N 1
ATOM 744 C CA . SER A 1 96 ? -5.407 -9.621 -5.796 1.00 91.75 96 SER A CA 1
ATOM 745 C C . SER A 1 96 ? -5.197 -9.034 -4.400 1.00 91.75 96 SER A C 1
ATOM 747 O O . SER A 1 96 ? -4.553 -9.672 -3.574 1.00 91.75 96 SER A O 1
ATOM 749 N N . ASN A 1 97 ? -5.775 -7.863 -4.117 1.00 92.94 97 ASN A N 1
ATOM 750 C CA . ASN A 1 97 ? -5.665 -7.186 -2.826 1.00 92.94 97 ASN A CA 1
ATOM 751 C C . ASN A 1 97 ? -6.488 -7.921 -1.765 1.00 92.94 97 ASN A C 1
ATOM 753 O O . ASN A 1 97 ? -5.989 -8.205 -0.680 1.00 92.94 97 ASN A O 1
ATOM 757 N N . VAL A 1 98 ? -7.709 -8.343 -2.112 1.00 92.12 98 VAL A N 1
ATOM 758 C CA . VAL A 1 98 ? -8.543 -9.191 -1.241 1.00 92.12 98 VAL A CA 1
ATOM 759 C C . VAL A 1 98 ? -7.837 -10.514 -0.917 1.00 92.12 98 VAL A C 1
ATOM 761 O O . VAL A 1 98 ? -7.837 -10.953 0.231 1.00 92.12 98 VAL A O 1
ATOM 764 N N . ALA A 1 99 ? -7.227 -11.159 -1.915 1.00 94.25 99 ALA A N 1
ATOM 765 C CA . ALA A 1 99 ? -6.479 -12.397 -1.715 1.00 94.25 99 ALA A CA 1
ATOM 766 C C . ALA A 1 99 ? -5.201 -12.181 -0.885 1.00 94.25 99 ALA A C 1
ATOM 768 O O . ALA A 1 99 ? -4.910 -12.996 -0.015 1.00 94.25 99 ALA A O 1
ATOM 769 N N . MET A 1 100 ? -4.482 -11.075 -1.095 1.00 96.25 100 MET A N 1
ATOM 770 C CA . MET A 1 100 ? -3.324 -10.695 -0.281 1.00 96.25 100 MET A CA 1
ATOM 771 C C . MET A 1 100 ? -3.712 -10.497 1.188 1.00 96.25 100 MET A C 1
ATOM 773 O O . MET A 1 100 ? -3.054 -11.060 2.058 1.00 96.25 100 MET A O 1
ATOM 777 N N . ALA A 1 101 ? -4.817 -9.800 1.472 1.00 95.38 101 ALA A N 1
ATOM 778 C CA . ALA A 1 101 ? -5.288 -9.610 2.843 1.00 95.38 101 ALA A CA 1
ATOM 779 C C . ALA A 1 101 ? -5.555 -10.952 3.549 1.00 95.38 101 ALA A C 1
ATOM 781 O O . ALA A 1 101 ? -5.208 -11.115 4.717 1.00 95.38 101 ALA A O 1
ATOM 782 N N . ARG A 1 102 ? -6.091 -11.947 2.825 1.00 94.62 102 ARG A N 1
ATOM 783 C CA . ARG A 1 102 ? -6.272 -13.313 3.349 1.00 94.62 102 ARG A CA 1
ATOM 784 C C . ARG A 1 102 ? -4.951 -14.017 3.637 1.00 94.62 102 ARG A C 1
ATOM 786 O O . ARG A 1 102 ? -4.855 -14.695 4.652 1.00 94.62 102 ARG A O 1
ATOM 793 N N . ILE A 1 103 ? -3.951 -13.859 2.767 1.00 96.50 103 ILE A N 1
ATOM 794 C CA . ILE A 1 103 ? -2.608 -14.431 2.969 1.00 96.50 103 ILE A CA 1
ATOM 795 C C . ILE A 1 103 ? -1.953 -13.836 4.220 1.00 96.50 103 ILE A C 1
ATOM 797 O O . ILE A 1 103 ? -1.333 -14.573 4.979 1.00 96.50 103 ILE A O 1
ATOM 801 N N . LEU A 1 104 ? -2.138 -12.536 4.469 1.00 96.12 104 LEU A N 1
ATOM 802 C CA . LEU A 1 104 ? -1.642 -11.877 5.680 1.00 96.12 104 LEU A CA 1
ATOM 803 C C . LEU A 1 104 ? -2.397 -12.294 6.955 1.00 96.12 104 LEU A C 1
ATOM 805 O O . LEU A 1 104 ? -1.900 -12.053 8.048 1.00 96.12 104 LEU A O 1
ATOM 809 N N . GLY A 1 105 ? -3.567 -12.932 6.833 1.00 94.94 105 GLY A N 1
ATOM 810 C CA . GLY A 1 105 ? -4.348 -13.461 7.957 1.00 94.94 105 GLY A CA 1
ATOM 811 C C . GLY A 1 105 ? -5.674 -12.745 8.229 1.00 94.94 105 GLY A C 1
ATOM 812 O O . GLY A 1 105 ? -6.386 -13.135 9.151 1.00 94.94 105 GLY A O 1
ATOM 813 N N . ALA A 1 106 ? -6.047 -11.740 7.430 1.00 94.69 106 ALA A N 1
ATOM 814 C CA . ALA A 1 106 ? -7.323 -11.044 7.581 1.00 94.69 106 ALA A CA 1
ATOM 815 C C . ALA A 1 106 ? -8.489 -11.829 6.946 1.00 94.69 106 ALA A C 1
ATOM 817 O O . ALA A 1 106 ? -8.385 -12.375 5.843 1.00 94.69 106 ALA A O 1
ATOM 818 N N . GLN A 1 107 ? -9.649 -11.826 7.607 1.00 90.81 107 GLN A N 1
ATOM 819 C CA . GLN A 1 107 ? -10.908 -12.355 7.082 1.00 90.81 107 GLN A CA 1
ATOM 820 C C . GLN A 1 107 ? -11.851 -11.205 6.720 1.00 90.81 107 GLN A C 1
ATOM 822 O O . GLN A 1 107 ? -12.452 -10.578 7.588 1.00 90.81 107 GLN A O 1
ATOM 827 N N . THR A 1 108 ? -12.000 -10.955 5.419 1.00 85.94 108 THR A N 1
ATOM 828 C CA . THR A 1 108 ? -12.771 -9.827 4.862 1.00 85.94 108 THR A CA 1
ATOM 829 C C . THR A 1 108 ? -14.066 -10.252 4.156 1.00 85.94 108 THR A C 1
ATOM 831 O O . THR A 1 108 ? -14.715 -9.450 3.484 1.00 85.94 108 THR A O 1
ATOM 834 N N . ASP A 1 109 ? -14.453 -11.527 4.263 1.00 81.19 109 ASP A N 1
ATOM 835 C CA . ASP A 1 109 ? -15.721 -12.017 3.720 1.00 81.19 109 ASP A CA 1
ATOM 836 C C . ASP A 1 109 ? -16.869 -11.728 4.695 1.00 81.19 109 ASP A C 1
ATOM 838 O O . ASP A 1 109 ? -16.951 -12.347 5.752 1.00 81.19 109 ASP A O 1
ATOM 842 N N . ALA A 1 110 ? -17.781 -10.829 4.316 1.00 69.25 110 ALA A N 1
ATOM 843 C CA . ALA A 1 110 ? -18.951 -10.472 5.123 1.00 69.25 110 ALA A CA 1
ATOM 844 C C . ALA A 1 110 ? -19.916 -11.642 5.393 1.00 69.25 110 ALA A C 1
ATOM 846 O O . ALA A 1 110 ? -20.781 -11.525 6.253 1.00 69.25 110 ALA A O 1
ATOM 847 N N . GLY A 1 111 ? -19.788 -12.769 4.681 1.00 72.25 111 GLY A N 1
ATOM 848 C CA . GLY A 1 111 ? -20.528 -13.998 4.988 1.00 72.25 111 GLY A CA 1
ATOM 849 C C . GLY A 1 111 ? -19.917 -14.846 6.110 1.00 72.25 111 GLY A C 1
ATOM 850 O O . GLY A 1 111 ? -20.442 -15.916 6.409 1.00 72.25 111 GLY A O 1
ATOM 851 N N . LYS A 1 112 ? -18.790 -14.424 6.689 1.00 77.50 112 LYS A N 1
ATOM 852 C CA . LYS A 1 112 ? -18.062 -15.119 7.756 1.00 77.50 112 LYS A CA 1
ATOM 853 C C . LYS A 1 112 ? -17.851 -14.178 8.938 1.00 77.50 112 LYS A C 1
ATOM 855 O O . LYS A 1 112 ? -18.095 -12.979 8.838 1.00 77.50 112 LYS A O 1
ATOM 860 N N . GLN A 1 113 ? -17.361 -14.720 10.053 1.00 86.12 113 GLN A N 1
ATOM 861 C CA . GLN A 1 113 ? -16.858 -13.886 11.140 1.00 86.12 113 GLN A CA 1
ATOM 862 C C . GLN A 1 113 ? -15.721 -13.007 10.608 1.00 86.12 113 GLN A C 1
ATOM 864 O O . GLN A 1 113 ? -14.716 -13.521 10.109 1.00 86.12 113 GLN A O 1
ATOM 869 N N . LEU A 1 114 ? -15.916 -11.693 10.682 1.00 88.50 114 LEU A N 1
ATOM 870 C CA . LEU A 1 114 ? -14.950 -10.719 10.201 1.00 88.50 114 LEU A CA 1
ATOM 871 C C . LEU A 1 114 ? -13.750 -10.656 11.139 1.00 88.50 114 LEU A C 1
ATOM 873 O O . LEU A 1 114 ? -13.880 -10.668 12.360 1.00 88.50 114 LEU A O 1
ATOM 877 N N . ILE A 1 115 ? -12.572 -10.607 10.528 1.00 92.94 115 ILE A N 1
ATOM 878 C CA . ILE A 1 115 ? -11.299 -10.338 11.188 1.00 92.94 115 ILE A CA 1
ATOM 879 C C . ILE A 1 115 ? -10.610 -9.316 10.281 1.00 92.94 115 ILE A C 1
ATOM 881 O O . ILE A 1 115 ? -9.797 -9.694 9.433 1.00 92.94 115 ILE A O 1
ATOM 885 N N . PRO A 1 116 ? -10.985 -8.026 10.354 1.00 93.62 116 PRO A N 1
ATOM 886 C CA . PRO A 1 116 ? -10.544 -7.002 9.408 1.00 93.62 116 PRO A CA 1
ATOM 887 C C . PRO A 1 116 ? -9.131 -6.501 9.734 1.00 93.62 116 PRO A C 1
ATOM 889 O O . PRO A 1 116 ? -8.799 -5.348 9.487 1.00 93.62 116 PRO A O 1
ATOM 892 N N . TYR A 1 117 ? -8.301 -7.342 10.336 1.00 96.19 117 TYR A N 1
ATOM 893 C CA . TYR A 1 117 ? -6.939 -7.029 10.719 1.00 96.19 117 TYR A CA 1
ATOM 894 C C . TYR A 1 117 ? -6.072 -8.270 10.587 1.00 96.19 117 TYR A C 1
ATOM 896 O O . TYR A 1 117 ? -6.555 -9.401 10.544 1.00 96.19 117 TYR A O 1
ATOM 904 N N . PHE A 1 118 ? -4.773 -8.039 10.556 1.00 96.19 118 PHE A N 1
ATOM 905 C CA . PHE A 1 118 ? -3.769 -9.072 10.700 1.00 96.19 118 PHE A CA 1
ATOM 906 C C . PHE A 1 118 ? -2.689 -8.600 11.669 1.00 96.19 118 PHE A C 1
ATOM 908 O O . PHE A 1 118 ? -2.636 -7.431 12.061 1.00 96.19 118 PHE A O 1
ATOM 915 N N . GLN A 1 119 ? -1.838 -9.533 12.072 1.00 94.94 119 GLN A N 1
ATOM 916 C CA . GLN A 1 119 ? -0.725 -9.283 12.970 1.00 94.94 119 GLN A CA 1
ATOM 917 C C . GLN A 1 119 ? 0.499 -9.992 12.406 1.00 94.94 119 GLN A C 1
ATOM 919 O O . GLN A 1 119 ? 0.467 -11.197 12.151 1.00 94.94 119 GLN A O 1
ATOM 924 N N . LEU A 1 120 ? 1.568 -9.235 12.164 1.00 91.56 120 LEU A N 1
ATOM 925 C CA . LEU A 1 120 ? 2.805 -9.799 11.643 1.00 91.56 120 LEU A CA 1
ATOM 926 C C . LEU A 1 120 ? 3.532 -10.576 12.739 1.00 91.56 120 LEU A C 1
ATOM 928 O O . LEU A 1 120 ? 3.597 -10.147 13.890 1.00 91.56 120 LEU A O 1
ATOM 932 N N . SER A 1 121 ? 4.129 -11.710 12.364 1.00 87.75 121 SER A N 1
ATOM 933 C CA . SER A 1 121 ? 4.934 -12.507 13.294 1.00 87.75 121 SER A CA 1
ATOM 934 C C . SER A 1 121 ? 6.049 -11.654 13.910 1.00 87.75 121 SER A C 1
ATOM 936 O O . SER A 1 121 ? 6.805 -11.005 13.179 1.00 87.75 121 SER A O 1
ATOM 938 N N . GLY A 1 122 ? 6.135 -11.652 15.242 1.00 83.62 122 GLY A N 1
ATOM 939 C CA . GLY A 1 122 ? 7.088 -10.846 16.013 1.00 83.62 122 GLY A CA 1
ATOM 940 C C . GLY A 1 122 ? 6.617 -9.431 16.374 1.00 83.62 122 GLY A C 1
ATOM 941 O O . GLY A 1 122 ? 7.384 -8.696 16.989 1.00 83.62 122 GLY A O 1
ATOM 942 N N . GLN A 1 123 ? 5.386 -9.040 16.030 1.00 84.56 123 GLN A N 1
ATOM 943 C CA . GLN A 1 123 ? 4.792 -7.763 16.440 1.00 84.56 123 GLN A CA 1
ATOM 944 C C . GLN A 1 123 ? 3.552 -8.013 17.297 1.00 84.56 123 GLN A C 1
ATOM 946 O O . GLN A 1 123 ? 2.694 -8.801 16.909 1.00 84.56 123 GLN A O 1
ATOM 951 N N . ASP A 1 124 ? 3.419 -7.310 18.425 1.00 86.12 124 ASP A N 1
ATOM 952 C CA . ASP A 1 124 ? 2.183 -7.281 19.227 1.00 86.12 124 ASP A CA 1
ATOM 953 C C . ASP A 1 124 ? 1.278 -6.111 18.810 1.00 86.12 124 ASP A C 1
ATOM 955 O O . ASP A 1 124 ? 0.795 -5.318 19.616 1.00 86.12 124 ASP A O 1
ATOM 959 N N . HIS A 1 125 ? 1.139 -5.929 17.496 1.00 89.81 125 HIS A N 1
ATOM 960 C CA . HIS A 1 125 ? 0.401 -4.821 16.912 1.00 89.81 125 HIS A CA 1
ATOM 961 C C . HIS A 1 125 ? -0.524 -5.315 15.808 1.00 89.81 125 HIS A C 1
ATOM 963 O O . HIS A 1 125 ? -0.099 -6.035 14.903 1.00 89.81 125 HIS A O 1
ATOM 969 N N . ARG A 1 126 ? -1.791 -4.901 15.871 1.00 94.50 126 ARG A N 1
ATOM 970 C CA . ARG A 1 126 ? -2.779 -5.205 14.837 1.00 94.50 126 ARG A CA 1
ATOM 971 C C . ARG A 1 126 ? -2.770 -4.116 13.776 1.00 94.50 126 ARG A C 1
ATOM 973 O O . ARG A 1 126 ? -3.005 -2.942 14.072 1.00 94.50 126 ARG A O 1
ATOM 980 N N . THR A 1 127 ? -2.586 -4.539 12.533 1.00 96.69 127 THR A N 1
ATOM 981 C CA . THR A 1 127 ? -2.771 -3.696 11.355 1.00 96.69 127 THR A CA 1
ATOM 982 C C . THR A 1 127 ? -4.122 -4.022 10.732 1.00 96.69 127 THR A C 1
ATOM 984 O O . THR A 1 127 ? -4.358 -5.139 10.271 1.00 96.69 127 THR A O 1
ATOM 987 N N . TYR A 1 128 ? -5.021 -3.043 10.726 1.00 96.88 128 TYR A N 1
ATOM 988 C CA . TYR A 1 128 ? -6.350 -3.169 10.136 1.00 96.88 128 TYR A CA 1
ATOM 989 C C . TYR A 1 128 ? -6.297 -3.045 8.609 1.00 96.88 128 TYR A C 1
ATOM 991 O O . TYR A 1 128 ? -5.464 -2.330 8.057 1.00 96.88 128 TYR A O 1
ATOM 999 N N . ILE A 1 129 ? -7.199 -3.733 7.917 1.00 95.75 129 ILE A N 1
ATOM 1000 C CA . ILE A 1 129 ? -7.428 -3.615 6.478 1.00 95.75 129 ILE A CA 1
ATOM 1001 C C . ILE A 1 129 ? -8.618 -2.690 6.269 1.00 95.75 129 ILE A C 1
ATOM 1003 O O . ILE A 1 129 ? -9.718 -2.976 6.742 1.00 95.75 129 ILE A O 1
ATOM 1007 N N . LEU A 1 130 ? -8.418 -1.623 5.500 1.00 94.38 130 LEU A N 1
ATOM 1008 C CA . LEU A 1 130 ? -9.501 -0.743 5.083 1.00 94.38 130 LEU A CA 1
ATOM 1009 C C . LEU A 1 130 ? -9.625 -0.747 3.562 1.00 94.38 130 LEU A C 1
ATOM 1011 O O . LEU A 1 130 ? -8.688 -0.410 2.840 1.00 94.38 130 LEU A O 1
ATOM 1015 N N . PHE A 1 131 ? -10.806 -1.100 3.063 1.00 92.25 131 PHE A N 1
ATOM 1016 C CA . PHE A 1 131 ? -11.135 -0.846 1.667 1.00 92.25 131 PHE A CA 1
ATOM 1017 C C . PHE A 1 131 ? -11.465 0.628 1.496 1.00 92.25 131 PHE A C 1
ATOM 1019 O O . PHE A 1 131 ? -12.278 1.154 2.253 1.00 92.25 131 PH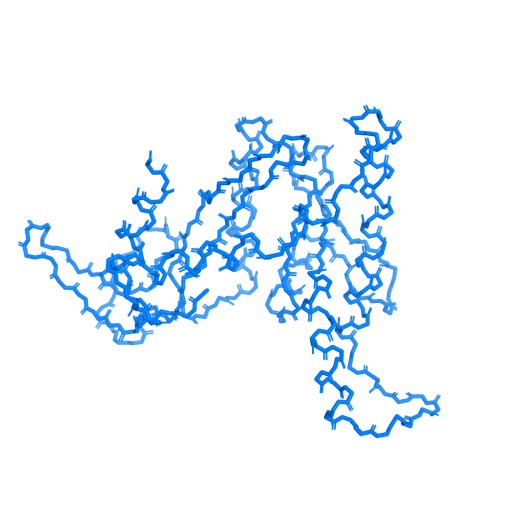E A O 1
ATOM 1026 N N . ASP A 1 132 ? -10.876 1.282 0.497 1.00 89.56 132 ASP A N 1
ATOM 1027 C CA . ASP A 1 132 ? -11.157 2.692 0.246 1.00 89.56 132 ASP A CA 1
ATOM 1028 C C . ASP A 1 132 ? -12.665 2.910 0.008 1.00 89.56 132 ASP A C 1
ATOM 1030 O O . ASP A 1 132 ? -13.206 2.428 -1.000 1.00 89.56 132 ASP A O 1
ATOM 1034 N N . PRO A 1 133 ? -13.353 3.657 0.893 1.00 84.56 133 PRO A N 1
ATOM 1035 C CA . PRO A 1 133 ? -14.789 3.877 0.791 1.00 84.56 133 PRO A CA 1
ATOM 1036 C C . PRO A 1 133 ? -15.208 4.524 -0.532 1.00 84.56 133 PRO A C 1
ATOM 1038 O O . PRO A 1 133 ? -16.219 4.127 -1.114 1.00 84.56 133 PRO A O 1
ATOM 1041 N N . CYS A 1 134 ? -14.425 5.472 -1.059 1.00 84.50 134 CYS A N 1
ATOM 1042 C CA . CYS A 1 134 ? -14.722 6.131 -2.332 1.00 84.50 134 CYS A CA 1
ATOM 1043 C C . CYS A 1 134 ? -14.692 5.121 -3.483 1.00 84.50 134 CYS A C 1
ATOM 1045 O O . CYS A 1 134 ? -15.565 5.118 -4.356 1.00 84.50 134 CYS A O 1
ATOM 1047 N N . HIS A 1 135 ? -13.717 4.212 -3.467 1.00 81.81 135 HIS A N 1
ATOM 1048 C CA . HIS A 1 135 ? -13.649 3.110 -4.420 1.00 81.81 135 HIS A CA 1
ATOM 1049 C C . HIS A 1 135 ? -14.797 2.116 -4.235 1.00 81.81 135 HIS A C 1
ATOM 1051 O O . HIS A 1 135 ? -15.377 1.678 -5.230 1.00 81.81 135 HIS A O 1
ATOM 1057 N N . MET A 1 136 ? -15.183 1.804 -2.996 1.00 86.50 136 MET A N 1
ATOM 1058 C CA . MET A 1 136 ? -16.306 0.900 -2.730 1.00 86.50 136 MET A CA 1
ATOM 1059 C C . MET A 1 136 ? -17.627 1.470 -3.244 1.00 86.50 136 MET A C 1
ATOM 1061 O O . MET A 1 136 ? -18.400 0.740 -3.864 1.00 86.50 136 MET A O 1
ATOM 1065 N N . ILE A 1 137 ? -17.856 2.776 -3.087 1.00 84.88 137 ILE A N 1
ATOM 1066 C CA . ILE A 1 137 ? -19.033 3.464 -3.635 1.00 84.88 137 ILE A CA 1
ATOM 1067 C C . ILE A 1 137 ? -19.007 3.448 -5.170 1.00 84.88 137 ILE A C 1
ATOM 1069 O O . ILE A 1 137 ? -20.024 3.137 -5.793 1.00 84.88 137 ILE A O 1
ATOM 1073 N N . LYS A 1 138 ? -17.848 3.711 -5.800 1.00 82.56 138 LYS A N 1
ATOM 1074 C CA . LYS A 1 138 ? -17.684 3.596 -7.265 1.00 82.56 138 LYS A CA 1
ATOM 1075 C C . LYS A 1 138 ? -18.044 2.184 -7.755 1.00 82.56 138 LYS A C 1
ATOM 1077 O O . LYS A 1 138 ? -18.778 2.050 -8.735 1.00 82.56 138 LYS A O 1
ATOM 1082 N N . LEU A 1 139 ? -17.577 1.139 -7.067 1.00 82.00 139 LEU A N 1
ATOM 1083 C CA . LEU A 1 139 ? -17.886 -0.257 -7.400 1.00 82.00 139 LEU A CA 1
ATOM 1084 C C . LEU A 1 139 ? -19.360 -0.605 -7.171 1.00 82.00 139 LEU A C 1
ATOM 1086 O O . LEU A 1 139 ? -19.955 -1.273 -8.015 1.00 82.00 139 LEU A O 1
ATOM 1090 N N . ALA A 1 140 ? -19.958 -0.133 -6.076 1.00 81.31 140 ALA A N 1
ATOM 1091 C CA . ALA A 1 140 ? -21.377 -0.327 -5.790 1.00 81.31 140 ALA A CA 1
ATOM 1092 C C . ALA A 1 140 ? -22.248 0.311 -6.877 1.00 81.31 140 ALA A C 1
ATOM 1094 O O . ALA A 1 140 ? -23.133 -0.342 -7.420 1.00 81.31 140 ALA A O 1
ATOM 1095 N N . ARG A 1 141 ? -21.938 1.548 -7.278 1.00 81.75 141 ARG A N 1
ATOM 1096 C CA . ARG A 1 141 ? -22.605 2.222 -8.399 1.00 81.75 141 ARG A CA 1
ATOM 1097 C C . ARG A 1 141 ? -22.467 1.434 -9.704 1.00 81.75 141 ARG A C 1
ATOM 1099 O O . ARG A 1 141 ? -23.455 1.262 -10.406 1.00 81.75 141 ARG A O 1
ATOM 1106 N N . ASN A 1 142 ? -21.267 0.953 -10.035 1.00 82.19 142 ASN A N 1
ATOM 1107 C CA . ASN A 1 142 ? -21.060 0.157 -11.250 1.00 82.19 142 ASN A CA 1
ATOM 1108 C C . ASN A 1 142 ? -21.848 -1.162 -11.205 1.00 82.19 142 ASN A C 1
ATOM 1110 O O . ASN A 1 142 ? -22.435 -1.556 -12.203 1.00 82.19 142 ASN A O 1
ATOM 1114 N N . MET A 1 143 ? -21.920 -1.820 -10.043 1.00 76.88 143 MET A N 1
ATOM 1115 C CA . MET A 1 143 ? -22.781 -2.991 -9.860 1.00 76.88 143 MET A CA 1
ATOM 1116 C C . MET A 1 143 ? -24.256 -2.638 -10.080 1.00 76.88 143 MET A C 1
ATOM 1118 O O . MET A 1 143 ? -24.933 -3.358 -10.804 1.00 76.88 143 MET A O 1
ATOM 1122 N N . LEU A 1 144 ? -24.749 -1.550 -9.486 1.00 73.31 144 LEU A N 1
ATOM 1123 C CA . LEU A 1 144 ? -26.136 -1.105 -9.654 1.00 73.31 144 LEU A CA 1
ATOM 1124 C C . LEU A 1 144 ? -26.481 -0.860 -11.125 1.00 73.31 144 LEU A C 1
ATOM 1126 O O . LEU A 1 144 ? -27.532 -1.286 -11.591 1.00 73.31 144 LEU A O 1
ATOM 1130 N N . HIS A 1 145 ? -25.570 -0.218 -11.855 1.00 75.62 145 HIS A N 1
ATOM 1131 C CA . HIS A 1 145 ? -25.707 0.003 -13.288 1.00 75.62 145 HIS A CA 1
ATOM 1132 C C . HIS A 1 145 ? -25.769 -1.318 -14.073 1.00 75.62 145 HIS A C 1
ATOM 1134 O O . HIS A 1 145 ? -26.648 -1.487 -14.913 1.00 75.62 145 HIS A O 1
ATOM 1140 N N . ASP A 1 146 ? -24.871 -2.264 -13.780 1.00 73.56 146 ASP A N 1
ATOM 1141 C CA . ASP A 1 146 ? -24.785 -3.545 -14.493 1.00 73.56 146 ASP A CA 1
ATOM 1142 C C . ASP A 1 146 ? -25.967 -4.485 -14.201 1.00 73.56 146 ASP A C 1
ATOM 1144 O O . ASP A 1 146 ? -26.382 -5.247 -15.071 1.00 73.56 146 ASP A O 1
ATOM 1148 N N . VAL A 1 147 ? -26.474 -4.490 -12.963 1.00 66.25 147 VAL A N 1
ATOM 1149 C CA . VAL A 1 147 ? -27.515 -5.429 -12.504 1.00 66.25 147 VAL A CA 1
ATOM 1150 C C . VAL A 1 147 ? -28.925 -4.924 -12.839 1.00 66.25 147 VAL A C 1
ATOM 1152 O O . VAL A 1 147 ? -29.860 -5.722 -12.903 1.00 66.25 147 VAL A O 1
ATOM 1155 N N . GLY A 1 148 ? -29.106 -3.625 -13.102 1.00 64.69 148 GLY A N 1
ATOM 1156 C CA . GLY A 1 148 ? -30.416 -3.044 -13.399 1.00 64.69 148 GLY A CA 1
ATOM 1157 C C . GLY A 1 148 ? -31.366 -3.134 -12.197 1.00 64.69 148 GLY A C 1
ATOM 1158 O O . GLY A 1 148 ? -31.331 -2.276 -11.320 1.00 64.69 148 GLY A O 1
ATOM 1159 N N . ALA A 1 149 ? -32.218 -4.166 -12.138 1.00 55.03 149 ALA A N 1
ATOM 1160 C CA . ALA A 1 149 ? -33.173 -4.392 -11.045 1.00 55.03 149 ALA A CA 1
ATOM 1161 C C . ALA A 1 149 ? -32.760 -5.584 -10.163 1.00 55.03 149 ALA A C 1
ATOM 1163 O O . ALA A 1 149 ? -32.607 -6.707 -10.648 1.00 55.03 149 ALA A O 1
ATOM 1164 N N . PHE A 1 150 ? -32.637 -5.368 -8.850 1.00 59.91 150 PHE A N 1
ATOM 1165 C CA . PHE A 1 150 ? -32.385 -6.450 -7.895 1.00 59.91 150 PHE A CA 1
ATOM 1166 C C . PHE A 1 150 ? -33.579 -7.405 -7.818 1.00 59.91 150 PHE A C 1
ATOM 1168 O O . PHE A 1 150 ? -34.698 -6.986 -7.524 1.00 59.91 1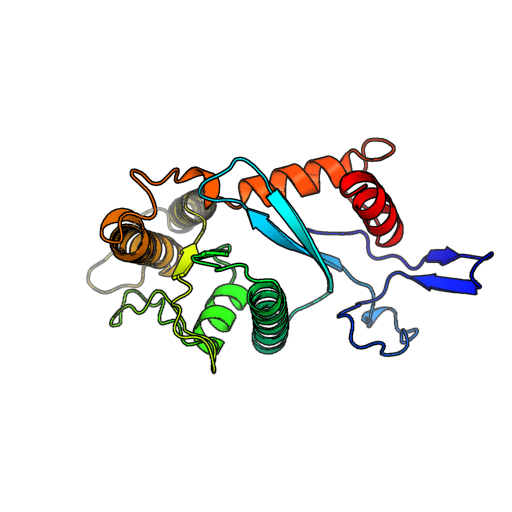50 PHE A O 1
ATOM 1175 N N . LYS A 1 151 ? -33.335 -8.706 -7.999 1.00 56.06 151 LYS A N 1
ATOM 1176 C CA . LYS A 1 151 ? -34.271 -9.758 -7.588 1.00 56.06 151 LYS A CA 1
ATOM 1177 C C . LYS A 1 151 ? -33.603 -10.634 -6.535 1.00 56.06 151 LYS A C 1
ATOM 1179 O O . LYS A 1 151 ? -32.577 -11.245 -6.811 1.00 56.06 151 LYS A O 1
ATOM 1184 N N . SER A 1 152 ? -34.203 -10.704 -5.353 1.00 57.59 152 SER A N 1
ATOM 1185 C CA . SER A 1 152 ? -33.848 -11.653 -4.296 1.00 57.59 152 SER A CA 1
ATOM 1186 C C . SER A 1 152 ? -35.116 -12.360 -3.833 1.00 57.59 152 SER A C 1
ATOM 1188 O O . SER A 1 152 ? -36.124 -11.689 -3.596 1.00 57.59 152 SER A O 1
ATOM 1190 N N . PRO A 1 153 ? -35.100 -13.702 -3.824 1.00 56.97 153 PRO A N 1
ATOM 1191 C CA . PRO A 1 153 ? -35.339 -14.389 -2.545 1.00 56.97 153 PRO A CA 1
ATOM 1192 C C . PRO A 1 153 ? -34.118 -15.095 -1.919 1.00 56.97 153 PRO A C 1
ATOM 1194 O O . PRO A 1 153 ? -34.039 -15.082 -0.706 1.00 56.97 153 PRO A O 1
ATOM 1197 N N . ASP A 1 154 ? -33.143 -15.616 -2.683 1.00 55.19 154 ASP A N 1
ATOM 1198 C CA . ASP A 1 154 ? -31.885 -16.223 -2.159 1.00 55.19 154 ASP A CA 1
ATOM 1199 C C . ASP A 1 154 ? -30.672 -16.040 -3.121 1.00 55.19 154 ASP A C 1
ATOM 1201 O O . ASP A 1 154 ? -29.688 -16.782 -3.091 1.00 55.19 154 ASP A O 1
ATOM 1205 N N . GLY A 1 155 ? -30.733 -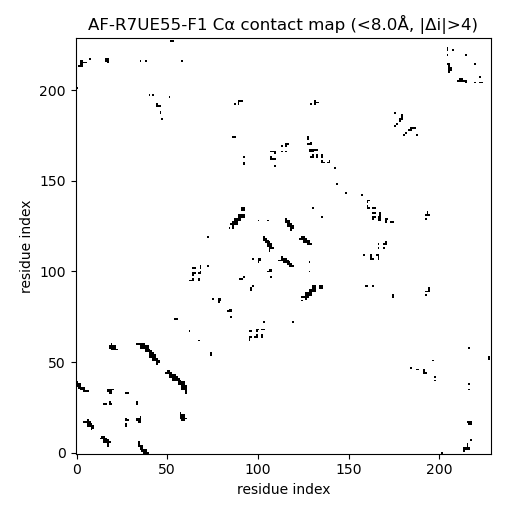15.070 -4.044 1.00 50.12 155 GLY A N 1
ATOM 1206 C CA . GLY A 1 155 ? -29.794 -14.928 -5.174 1.00 50.12 155 GLY A CA 1
ATOM 1207 C C . GLY A 1 155 ? -28.753 -13.803 -5.046 1.00 50.12 155 GLY A C 1
ATOM 1208 O O . GLY A 1 155 ? -29.045 -12.722 -4.547 1.00 50.12 155 GLY A O 1
ATOM 1209 N N . VAL A 1 156 ? -27.530 -14.068 -5.534 1.00 52.59 156 VAL A N 1
ATOM 1210 C CA . VAL A 1 156 ? -26.256 -13.391 -5.201 1.00 52.59 156 VAL A CA 1
ATOM 1211 C C . VAL A 1 156 ? -26.114 -11.951 -5.720 1.00 52.59 156 VAL A C 1
ATOM 1213 O O . VAL A 1 156 ? -25.977 -11.700 -6.916 1.00 52.59 156 VAL A O 1
ATOM 1216 N N . VAL A 1 157 ? -25.979 -11.015 -4.779 1.00 56.12 157 VAL A N 1
ATOM 1217 C CA . VAL A 1 157 ? -25.478 -9.648 -4.995 1.00 56.12 157 VAL A CA 1
ATOM 1218 C C . VAL A 1 157 ? -23.942 -9.671 -5.054 1.00 56.12 157 VAL A C 1
ATOM 1220 O O . VAL A 1 157 ? -23.316 -10.375 -4.257 1.00 56.12 157 VAL A O 1
ATOM 1223 N N . ARG A 1 158 ? -23.307 -8.928 -5.985 1.00 56.34 158 ARG A N 1
ATOM 1224 C CA . ARG A 1 158 ? -21.829 -8.864 -6.099 1.00 56.34 158 ARG A CA 1
ATOM 1225 C C . ARG A 1 158 ? -21.220 -8.441 -4.751 1.00 56.34 158 ARG A C 1
ATOM 1227 O O . ARG A 1 158 ? -21.255 -7.276 -4.370 1.00 56.34 158 ARG A O 1
ATOM 1234 N N . ARG A 1 159 ? -20.658 -9.410 -4.026 1.00 63.59 159 ARG A N 1
ATOM 1235 C CA . ARG A 1 159 ? -20.324 -9.279 -2.600 1.00 63.59 159 ARG A CA 1
ATOM 1236 C C . ARG A 1 159 ? -19.271 -8.212 -2.307 1.00 63.59 159 ARG A C 1
ATOM 1238 O O . ARG A 1 159 ? -19.335 -7.594 -1.259 1.00 63.59 159 ARG A O 1
ATOM 1245 N N . THR A 1 160 ? -18.335 -7.945 -3.217 1.00 67.94 160 THR A N 1
ATOM 1246 C CA . THR A 1 160 ? -17.115 -7.192 -2.884 1.00 67.94 160 THR A CA 1
ATOM 1247 C C . THR A 1 160 ? -17.356 -5.758 -2.406 1.00 67.94 160 THR A C 1
ATOM 1249 O O . THR A 1 160 ? -16.732 -5.362 -1.432 1.00 67.94 160 THR A O 1
ATOM 1252 N N . CYS A 1 161 ? -18.251 -4.975 -3.025 1.00 72.75 161 CYS A N 1
ATOM 1253 C CA . CYS A 1 161 ? -18.467 -3.587 -2.588 1.00 72.75 161 CYS A CA 1
ATOM 1254 C C . CYS A 1 161 ? -19.223 -3.503 -1.253 1.00 72.75 161 CYS A C 1
ATOM 1256 O O . CYS A 1 161 ? -18.891 -2.670 -0.419 1.00 72.75 161 CYS A O 1
ATOM 1258 N N . ILE A 1 162 ? -20.204 -4.386 -1.030 1.00 76.44 162 ILE A N 1
ATOM 1259 C CA . ILE A 1 162 ? -20.956 -4.450 0.230 1.00 76.44 162 ILE A CA 1
ATOM 1260 C C . ILE A 1 162 ? -20.047 -4.985 1.336 1.00 76.44 162 ILE A C 1
ATOM 1262 O O . ILE A 1 162 ? -19.922 -4.348 2.376 1.00 76.44 162 ILE A O 1
ATOM 1266 N N . SER A 1 163 ? -19.345 -6.095 1.092 1.00 77.12 163 SER A N 1
ATOM 1267 C CA . SER A 1 163 ? -18.357 -6.634 2.026 1.00 77.12 163 SER A CA 1
ATOM 1268 C C . SER A 1 163 ? -17.268 -5.616 2.338 1.00 77.12 163 SER A C 1
ATOM 1270 O O . SER A 1 163 ? -16.899 -5.480 3.493 1.00 77.12 163 SER A O 1
ATOM 1272 N N . GLY A 1 164 ? -16.794 -4.859 1.344 1.00 81.00 164 GLY A N 1
ATOM 1273 C CA . GLY A 1 164 ? -15.797 -3.812 1.548 1.00 81.00 164 GLY A CA 1
ATOM 1274 C C . GLY A 1 164 ? -16.284 -2.689 2.464 1.00 81.00 164 GLY A C 1
ATOM 1275 O O . GLY A 1 164 ? -15.529 -2.247 3.323 1.00 81.00 164 GLY A O 1
ATOM 1276 N N . LEU A 1 165 ? -17.552 -2.275 2.346 1.00 84.88 165 LEU A N 1
ATOM 1277 C CA . LEU A 1 165 ? -18.162 -1.303 3.260 1.00 84.88 165 LEU A CA 1
ATOM 1278 C C . LEU A 1 165 ? -18.341 -1.870 4.675 1.00 84.88 165 LEU A C 1
ATOM 1280 O O . LEU A 1 165 ? -18.015 -1.183 5.636 1.00 84.88 165 LEU A O 1
ATOM 1284 N N . VAL A 1 166 ? -18.812 -3.115 4.815 1.00 85.44 166 VAL A N 1
ATOM 1285 C CA . VAL A 1 166 ? -18.986 -3.764 6.130 1.00 85.44 166 VAL A CA 1
ATOM 1286 C C . VAL A 1 166 ? -17.637 -3.954 6.828 1.00 85.44 166 VAL A C 1
ATOM 1288 O O . VAL A 1 166 ? -17.488 -3.564 7.981 1.00 85.44 166 VAL A O 1
ATOM 1291 N N . VAL A 1 167 ? -16.635 -4.476 6.113 1.00 86.69 167 VAL A N 1
ATOM 1292 C CA . VAL A 1 167 ? -15.247 -4.571 6.593 1.00 86.69 167 VAL A CA 1
ATOM 1293 C C . VAL A 1 167 ? -14.721 -3.192 6.966 1.00 86.69 167 VAL A C 1
ATOM 1295 O O . VAL A 1 167 ? -14.071 -3.052 7.992 1.00 86.69 167 VAL A O 1
ATOM 1298 N N . GLY A 1 168 ? -15.025 -2.170 6.161 1.00 87.44 168 GLY A N 1
ATOM 1299 C CA . GLY A 1 168 ? -14.638 -0.795 6.440 1.00 87.44 168 GLY A CA 1
ATOM 1300 C C . GLY A 1 168 ? -15.201 -0.272 7.761 1.00 87.44 168 GLY A C 1
ATOM 1301 O O . GLY A 1 168 ? -14.467 0.326 8.540 1.00 87.44 168 GLY A O 1
ATOM 1302 N N . ILE A 1 169 ? -16.480 -0.532 8.039 1.00 89.69 169 ILE A N 1
ATOM 1303 C CA . ILE A 1 169 ? -17.127 -0.151 9.301 1.00 89.69 169 ILE A CA 1
ATOM 1304 C C . ILE A 1 169 ? -16.471 -0.877 10.481 1.00 89.69 169 ILE A C 1
ATOM 1306 O O . ILE A 1 169 ? -16.080 -0.225 11.446 1.00 89.69 169 ILE A O 1
ATOM 1310 N N . ASP A 1 170 ? -16.299 -2.197 10.384 1.00 90.81 170 ASP A N 1
ATOM 1311 C CA . ASP A 1 170 ? -15.706 -3.017 11.450 1.00 90.81 170 ASP A CA 1
ATOM 1312 C C . ASP A 1 170 ? -14.246 -2.614 11.733 1.00 90.81 170 ASP A C 1
ATOM 1314 O O . ASP A 1 170 ? -13.844 -2.429 12.882 1.00 90.81 170 ASP A O 1
ATOM 1318 N N . ALA A 1 171 ? -13.470 -2.349 10.676 1.00 91.94 171 ALA A N 1
ATOM 1319 C CA . ALA A 1 171 ? -12.110 -1.835 10.783 1.00 91.94 171 ALA A CA 1
ATOM 1320 C C . ALA A 1 171 ? -12.062 -0.461 11.463 1.00 91.94 171 ALA A C 1
ATOM 1322 O O . ALA A 1 171 ? -11.199 -0.229 12.303 1.00 91.94 171 ALA A O 1
ATOM 1323 N N . VAL A 1 172 ? -12.980 0.455 11.134 1.00 93.00 172 VAL A N 1
ATOM 1324 C CA . VAL A 1 172 ? -13.036 1.785 11.763 1.00 93.00 172 VAL A CA 1
ATOM 1325 C C . VAL A 1 172 ? -13.410 1.691 13.239 1.00 93.00 172 VAL A C 1
ATOM 1327 O O . VAL A 1 172 ? -12.828 2.418 14.044 1.00 93.00 172 VAL A O 1
ATOM 1330 N N . ILE A 1 173 ? -14.325 0.795 13.616 1.00 93.00 173 ILE A N 1
ATOM 1331 C CA . ILE A 1 173 ? -14.659 0.539 15.024 1.00 93.00 173 ILE A CA 1
ATOM 1332 C C . ILE A 1 173 ? -13.419 0.022 15.764 1.00 93.00 173 ILE A C 1
ATOM 1334 O O . ILE A 1 173 ? -12.995 0.647 16.735 1.00 93.00 173 ILE A O 1
ATOM 1338 N N . GLY A 1 174 ? -12.765 -1.027 15.256 1.00 92.06 174 GLY A N 1
ATOM 1339 C CA . GLY A 1 174 ? -11.564 -1.586 15.884 1.00 92.06 174 GLY A CA 1
ATOM 1340 C C . GLY A 1 174 ? -10.382 -0.608 15.940 1.00 92.06 174 GLY A C 1
ATOM 1341 O O . GLY A 1 174 ? -9.669 -0.539 16.942 1.00 92.06 174 GLY A O 1
ATOM 1342 N N . LEU A 1 175 ? -10.192 0.216 14.903 1.00 93.00 175 LEU A N 1
ATOM 1343 C CA . LEU A 1 175 ? -9.218 1.314 14.911 1.00 93.00 175 LEU A CA 1
ATOM 1344 C C . LEU A 1 175 ? -9.556 2.366 15.969 1.00 93.00 175 LEU A C 1
ATOM 1346 O O . LEU A 1 175 ? -8.653 2.869 16.636 1.00 93.00 175 LEU A O 1
ATOM 1350 N N . SER A 1 176 ? -10.838 2.698 16.129 1.00 92.25 176 SER A N 1
ATOM 1351 C CA . SER A 1 176 ? -11.302 3.660 17.131 1.00 92.25 176 SER A CA 1
ATOM 1352 C C . SER A 1 176 ? -11.044 3.141 18.540 1.00 92.25 176 SER A C 1
ATOM 1354 O O . SER A 1 176 ? -10.506 3.870 19.365 1.00 92.25 176 SER A O 1
ATOM 1356 N N . GLU A 1 177 ? -11.327 1.869 18.809 1.00 92.56 177 GLU A N 1
ATOM 1357 C CA . GLU A 1 177 ? -10.993 1.239 20.088 1.00 92.56 177 GLU A CA 1
ATOM 1358 C C . GLU A 1 177 ? -9.477 1.228 20.329 1.00 92.56 177 GLU A C 1
ATOM 1360 O O . GLU A 1 177 ? -9.013 1.598 21.408 1.00 92.56 177 GLU A O 1
ATOM 1365 N N . GLN A 1 178 ? -8.686 0.882 19.307 1.00 91.19 178 GLN A N 1
ATOM 1366 C CA . GLN A 1 178 ? -7.227 0.829 19.409 1.00 91.19 178 GLN A CA 1
ATOM 1367 C C . GLN A 1 178 ? -6.590 2.205 19.656 1.00 91.19 178 GLN A C 1
ATOM 1369 O O . GLN A 1 178 ? -5.601 2.291 20.382 1.00 91.19 178 GLN A O 1
ATOM 1374 N N . LEU A 1 179 ? -7.112 3.275 19.051 1.00 92.31 179 LEU A N 1
ATOM 1375 C CA . LEU A 1 179 ? -6.485 4.604 19.058 1.00 92.31 179 LEU A CA 1
ATOM 1376 C C . LEU A 1 179 ? -7.109 5.579 20.060 1.00 92.31 179 LEU A C 1
ATOM 1378 O O . LEU A 1 179 ? -6.398 6.414 20.622 1.00 92.31 179 LEU A O 1
ATOM 1382 N N . LEU A 1 180 ? -8.425 5.513 20.267 1.00 93.06 180 LEU A N 1
ATOM 1383 C CA . LEU A 1 180 ? -9.152 6.461 21.114 1.00 93.06 180 LEU A CA 1
ATOM 1384 C C . LEU A 1 180 ? -9.195 5.987 22.566 1.00 93.06 180 LEU A C 1
ATOM 1386 O O . LEU A 1 180 ? -8.884 6.764 23.465 1.00 93.06 180 LEU A O 1
ATOM 1390 N N . THR A 1 181 ? -9.498 4.708 22.812 1.00 89.81 181 THR A N 1
ATOM 1391 C CA . THR A 1 181 ? -9.564 4.164 24.183 1.00 89.81 181 THR A CA 1
ATOM 1392 C C . THR A 1 181 ? -8.193 4.134 24.854 1.00 89.81 181 THR A C 1
ATOM 1394 O O . THR A 1 181 ? -8.082 4.336 26.060 1.00 89.81 181 THR A O 1
ATOM 1397 N N . THR A 1 182 ? -7.128 3.947 24.074 1.00 84.75 182 THR A N 1
ATOM 1398 C CA . THR A 1 182 ? -5.741 4.026 24.562 1.00 84.75 182 THR A CA 1
ATOM 1399 C C . THR A 1 182 ? -5.262 5.465 24.791 1.00 84.75 182 THR A C 1
ATOM 1401 O O . THR A 1 182 ? -4.151 5.669 25.278 1.00 84.75 182 THR A O 1
ATOM 1404 N N . GLY A 1 183 ? -6.064 6.473 24.428 1.00 86.62 183 GLY A N 1
ATOM 1405 C CA . GLY A 1 183 ? -5.716 7.888 24.552 1.00 86.62 183 GLY A CA 1
ATOM 1406 C C . GLY A 1 183 ? -4.665 8.376 23.549 1.00 86.62 183 GLY A C 1
ATOM 1407 O O . GLY A 1 183 ? -4.174 9.498 23.681 1.00 86.62 183 GLY A O 1
ATOM 1408 N N . GLN A 1 184 ? -4.306 7.574 22.537 1.00 87.12 184 GLN A N 1
ATOM 1409 C CA . GLN A 1 184 ? -3.335 7.975 21.511 1.00 87.12 184 GLN A CA 1
ATOM 1410 C C . GLN A 1 184 ? -3.871 9.109 20.621 1.00 87.12 184 GLN A C 1
ATOM 1412 O O . GLN A 1 184 ? -3.100 9.969 20.174 1.00 87.12 184 GLN A O 1
ATOM 1417 N N . MET A 1 185 ? -5.187 9.131 20.375 1.00 90.62 185 MET A N 1
ATOM 1418 C CA . MET A 1 185 ? -5.894 10.136 19.577 1.00 90.62 185 MET A CA 1
ATOM 1419 C C . MET A 1 185 ? -7.237 10.516 20.223 1.00 90.62 185 MET A C 1
ATOM 1421 O O . MET A 1 185 ? -7.837 9.720 20.932 1.00 90.62 185 MET A O 1
ATOM 1425 N N . GLN A 1 186 ? -7.724 11.735 19.964 1.00 91.19 186 GLN A N 1
ATOM 1426 C CA . GLN A 1 186 ? -9.044 12.198 20.439 1.00 91.19 186 GLN A CA 1
ATOM 1427 C C . GLN A 1 186 ? -10.157 12.004 19.402 1.00 91.19 186 GLN A C 1
ATOM 1429 O O . GLN A 1 186 ? -11.330 11.922 19.744 1.00 91.19 186 GLN A O 1
ATOM 1434 N N . PHE A 1 187 ? -9.787 11.956 18.125 1.00 90.19 187 PHE A N 1
ATOM 1435 C CA . PHE A 1 187 ? -10.684 11.759 16.994 1.00 90.19 187 PHE A CA 1
ATOM 1436 C C . PHE A 1 187 ? -9.902 11.138 15.836 1.00 90.19 187 PHE A C 1
ATOM 1438 O O . PHE A 1 187 ? -8.672 11.228 15.789 1.00 90.19 187 PHE A O 1
ATOM 1445 N N . LEU A 1 188 ? -10.615 10.543 14.879 1.00 90.00 188 LEU A N 1
ATOM 1446 C CA . LEU A 1 188 ? -10.040 10.003 13.649 1.00 90.00 188 LEU A CA 1
ATOM 1447 C C . LEU A 1 188 ? -10.429 10.870 12.450 1.00 90.00 188 LEU A C 1
ATOM 1449 O O . LEU A 1 188 ? -11.602 11.157 12.219 1.00 90.00 188 LEU A O 1
ATOM 1453 N N . LEU A 1 189 ? -9.437 11.265 11.653 1.00 92.12 189 LEU A N 1
ATOM 1454 C CA . LEU A 1 189 ? -9.662 11.949 10.381 1.00 92.12 189 LEU A CA 1
ATOM 1455 C C . LEU A 1 189 ? -9.740 10.915 9.260 1.00 92.12 189 LEU A C 1
ATOM 1457 O O . LEU A 1 189 ? -8.710 10.500 8.734 1.00 92.12 189 LEU A O 1
ATOM 1461 N N . MET A 1 190 ? -10.953 10.528 8.859 1.00 90.44 190 MET A N 1
ATOM 1462 C CA . MET A 1 190 ? -11.161 9.450 7.879 1.00 90.44 190 MET A CA 1
ATOM 1463 C C . MET A 1 190 ? -10.473 9.677 6.528 1.00 90.44 190 MET A C 1
ATOM 1465 O O . MET A 1 190 ? -10.050 8.722 5.884 1.00 90.44 190 MET A O 1
ATOM 1469 N N . TYR A 1 191 ? -10.262 10.934 6.131 1.00 91.25 191 TYR A N 1
ATOM 1470 C CA . TYR A 1 191 ? -9.499 11.270 4.926 1.00 91.25 191 TYR A CA 1
ATOM 1471 C C . TYR A 1 191 ? -8.053 10.733 4.948 1.00 91.25 191 TYR A C 1
ATOM 1473 O O . TYR A 1 191 ? -7.510 10.417 3.895 1.00 91.25 191 TYR A O 1
ATOM 1481 N N . LYS A 1 192 ? -7.444 10.557 6.133 1.00 92.19 192 LYS A N 1
ATOM 1482 C CA . LYS A 1 192 ? -6.093 9.982 6.289 1.00 92.19 192 LYS A CA 1
ATOM 1483 C C . LYS A 1 192 ? -6.003 8.513 5.876 1.00 92.19 192 LYS A C 1
ATOM 1485 O O . LYS A 1 192 ? -4.905 8.019 5.648 1.00 92.19 192 LYS A O 1
ATOM 1490 N N . PHE A 1 193 ? -7.145 7.840 5.773 1.00 91.94 193 PHE A N 1
ATOM 1491 C CA . PHE A 1 193 ? -7.257 6.441 5.381 1.00 91.94 193 PHE A CA 1
ATOM 1492 C C . PHE A 1 193 ? -7.746 6.276 3.931 1.00 91.94 193 PHE A C 1
ATOM 1494 O O . PHE A 1 193 ? -8.153 5.181 3.558 1.00 91.94 193 PHE A O 1
ATOM 1501 N N . SER A 1 194 ? -7.724 7.338 3.116 1.00 91.38 194 SER A N 1
ATOM 1502 C CA . SER A 1 194 ? -8.136 7.318 1.703 1.00 91.38 194 SER A CA 1
ATOM 1503 C C . SER A 1 194 ? -6.962 7.061 0.749 1.00 91.38 194 SER A C 1
ATOM 1505 O O . SER A 1 194 ? -5.841 7.519 0.992 1.00 91.38 194 SER A O 1
ATOM 1507 N N . GLN A 1 195 ? -7.217 6.396 -0.387 1.00 91.00 195 GLN A N 1
ATOM 1508 C CA . GLN A 1 195 ? -6.217 6.238 -1.452 1.00 91.00 195 GLN A CA 1
ATOM 1509 C C . GLN A 1 195 ? -6.026 7.497 -2.300 1.00 91.00 195 GLN A C 1
ATOM 1511 O O . GLN A 1 195 ? -5.080 7.549 -3.088 1.00 91.00 195 GLN A O 1
ATOM 1516 N N . ASP A 1 196 ? -6.828 8.547 -2.096 1.00 91.31 196 ASP A N 1
ATOM 1517 C CA . ASP A 1 196 ? -6.645 9.851 -2.750 1.00 91.31 196 ASP A CA 1
ATOM 1518 C C . ASP A 1 196 ? -5.212 10.376 -2.600 1.00 91.31 196 ASP A C 1
ATOM 1520 O O . ASP A 1 196 ? -4.679 11.047 -3.482 1.00 91.31 196 ASP A O 1
ATOM 1524 N N . HIS A 1 197 ? -4.541 10.059 -1.490 1.00 93.50 197 HIS A N 1
ATOM 1525 C CA . HIS A 1 197 ? -3.143 10.423 -1.291 1.00 93.50 197 HIS A CA 1
ATOM 1526 C C . HIS A 1 197 ? -2.215 9.857 -2.377 1.00 93.50 197 HIS A C 1
ATOM 1528 O O . HIS A 1 197 ? -1.347 10.593 -2.859 1.00 93.50 197 HIS A O 1
ATOM 1534 N N . LEU A 1 198 ? -2.432 8.604 -2.788 1.00 93.94 198 LEU A N 1
ATOM 1535 C CA . LEU A 1 198 ? -1.720 7.960 -3.892 1.00 93.94 198 LEU A CA 1
ATOM 1536 C C . LEU A 1 198 ? -2.180 8.506 -5.246 1.00 93.94 198 LEU A C 1
ATOM 1538 O O . LEU A 1 198 ? -1.338 8.768 -6.102 1.00 93.94 198 LEU A O 1
ATOM 1542 N N . GLU A 1 199 ? -3.482 8.733 -5.446 1.00 93.19 199 GLU A N 1
ATOM 1543 C CA . GLU A 1 199 ? -3.994 9.302 -6.702 1.00 93.19 199 GLU A CA 1
ATOM 1544 C C . GLU A 1 199 ? -3.408 10.695 -6.982 1.00 93.19 199 GLU A C 1
ATOM 1546 O O . GLU A 1 199 ? -2.943 10.973 -8.092 1.00 93.19 199 GLU A O 1
ATOM 1551 N N . LEU A 1 200 ? -3.345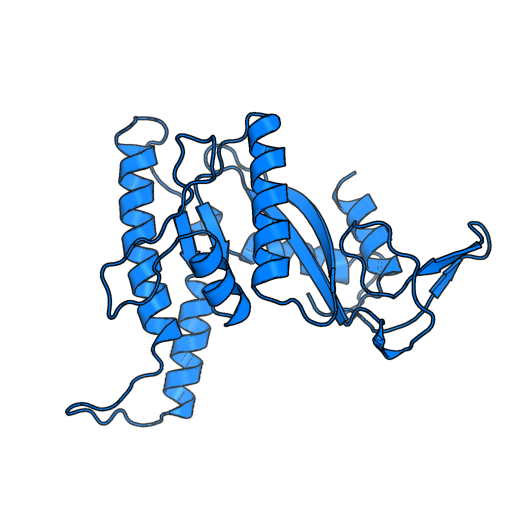 11.556 -5.962 1.00 94.69 200 LEU A N 1
ATOM 1552 C CA . LEU A 1 200 ? -2.718 12.876 -6.047 1.00 94.69 200 LEU A CA 1
ATOM 1553 C C . LEU A 1 200 ? -1.221 12.779 -6.360 1.00 94.69 200 LEU A C 1
ATOM 1555 O O . LEU A 1 200 ? -0.711 13.565 -7.160 1.00 94.69 200 LEU A O 1
ATOM 1559 N N . PHE A 1 201 ? -0.521 11.804 -5.779 1.00 95.81 201 PHE A N 1
ATOM 1560 C CA . PHE A 1 201 ? 0.885 11.552 -6.091 1.00 95.81 201 PHE A CA 1
ATOM 1561 C C . PHE A 1 201 ? 1.077 11.089 -7.539 1.00 95.81 201 PHE A C 1
ATOM 1563 O O . PHE A 1 201 ? 1.921 11.626 -8.253 1.00 95.81 201 PHE A O 1
ATOM 1570 N N . PHE A 1 202 ? 0.251 10.163 -8.023 1.00 95.69 202 PHE A N 1
ATOM 1571 C CA . PHE A 1 202 ? 0.280 9.737 -9.422 1.00 95.69 202 PHE A CA 1
ATOM 1572 C C . PHE A 1 202 ? -0.014 10.888 -10.384 1.00 95.69 202 PHE A C 1
ATOM 1574 O O . PHE A 1 202 ? 0.615 10.991 -11.436 1.00 95.69 202 PHE A O 1
ATOM 1581 N N . ASN A 1 203 ? -0.911 11.802 -10.017 1.00 94.69 203 ASN A N 1
ATOM 1582 C CA . ASN A 1 203 ? -1.151 13.013 -10.795 1.00 94.69 203 ASN A CA 1
ATOM 1583 C C . ASN A 1 203 ? 0.069 13.944 -10.806 1.00 94.69 203 ASN A C 1
ATOM 1585 O O . ASN A 1 203 ? 0.375 14.511 -11.852 1.00 94.69 203 ASN A O 1
ATOM 1589 N N . ALA A 1 204 ? 0.805 14.064 -9.698 1.00 95.12 204 ALA A N 1
ATOM 1590 C CA . ALA A 1 204 ? 2.071 14.798 -9.675 1.00 95.12 204 ALA A CA 1
ATOM 1591 C C . ALA A 1 204 ? 3.117 14.152 -10.602 1.00 95.12 204 ALA A C 1
ATOM 1593 O O . ALA A 1 204 ? 3.732 14.851 -11.405 1.00 95.12 204 ALA A O 1
ATOM 1594 N N . VAL A 1 205 ? 3.244 12.819 -10.583 1.00 95.56 205 VAL A N 1
ATOM 1595 C CA . VAL A 1 205 ? 4.138 12.076 -11.490 1.00 95.56 205 VAL A CA 1
ATOM 1596 C C . VAL A 1 205 ? 3.779 12.313 -12.962 1.00 95.56 205 VAL A C 1
ATOM 1598 O O . VAL A 1 205 ? 4.659 12.590 -13.777 1.00 95.56 205 VAL A O 1
ATOM 1601 N N . ARG A 1 206 ? 2.489 12.264 -13.317 1.00 95.25 206 ARG A N 1
ATOM 1602 C CA . ARG A 1 206 ? 2.009 12.531 -14.688 1.00 95.25 206 ARG A CA 1
ATOM 1603 C C . ARG A 1 206 ? 2.224 13.973 -15.147 1.00 95.25 206 ARG A C 1
ATOM 1605 O O . ARG A 1 206 ? 2.259 14.220 -16.347 1.00 95.25 206 ARG A O 1
ATOM 1612 N N . ARG A 1 207 ? 2.328 14.925 -14.216 1.00 93.94 207 ARG A N 1
ATOM 1613 C CA . ARG A 1 207 ? 2.566 16.353 -14.500 1.00 93.94 207 ARG A CA 1
ATOM 1614 C C . ARG A 1 207 ? 4.048 16.735 -14.491 1.00 93.94 207 ARG A C 1
ATOM 1616 O O . ARG A 1 207 ? 4.390 17.863 -14.849 1.00 93.94 207 ARG A O 1
ATOM 1623 N N . PHE A 1 208 ? 4.920 15.834 -14.048 1.00 92.69 208 PHE A N 1
ATOM 1624 C CA . PHE A 1 208 ? 6.351 16.083 -13.960 1.00 92.69 208 PHE A CA 1
ATOM 1625 C C . PHE A 1 208 ? 6.965 16.244 -15.357 1.00 92.69 208 PHE A C 1
ATOM 1627 O O . PHE A 1 208 ? 6.809 15.370 -16.204 1.00 92.69 208 PHE A O 1
ATOM 1634 N N . GLY A 1 209 ? 7.667 17.356 -15.603 1.00 85.00 209 GLY A N 1
ATOM 1635 C CA . GLY A 1 209 ? 8.294 17.634 -16.904 1.00 85.00 209 GLY A CA 1
ATOM 1636 C C . GLY A 1 209 ? 7.312 17.938 -18.045 1.00 85.00 209 GLY A C 1
ATOM 1637 O O . GLY A 1 209 ? 7.702 17.885 -19.208 1.00 85.00 209 GLY A O 1
ATOM 1638 N N . GLY A 1 210 ? 6.049 18.242 -17.729 1.00 88.19 210 GLY A N 1
ATOM 1639 C CA . GLY A 1 210 ? 4.967 18.437 -18.696 1.00 88.19 210 GLY A CA 1
ATOM 1640 C C . GLY A 1 210 ? 3.825 17.446 -18.473 1.00 88.19 210 GLY A C 1
ATOM 1641 O O . GLY A 1 210 ? 3.837 16.660 -17.529 1.00 88.19 210 GLY A O 1
ATOM 1642 N N . TRP A 1 211 ? 2.803 17.483 -19.327 1.00 83.94 211 TRP A N 1
ATOM 1643 C CA . TRP A 1 211 ? 1.657 16.585 -19.186 1.00 83.94 211 TRP A CA 1
ATOM 1644 C C . TRP A 1 211 ? 1.913 15.257 -19.912 1.00 83.94 211 TRP A C 1
ATOM 1646 O O . TRP A 1 211 ? 1.805 15.172 -21.133 1.00 83.94 211 TRP A O 1
ATOM 1656 N N . ASN A 1 212 ? 2.228 14.205 -19.154 1.00 89.44 212 ASN A N 1
ATOM 1657 C CA . ASN A 1 212 ? 2.409 12.842 -19.647 1.00 89.44 212 ASN A CA 1
ATOM 1658 C C . ASN A 1 212 ? 1.435 11.877 -18.952 1.00 89.44 212 ASN A C 1
ATOM 1660 O O . ASN A 1 212 ? 1.702 11.355 -17.870 1.00 89.44 212 ASN A O 1
ATOM 1664 N N . ASN A 1 213 ? 0.292 11.616 -19.592 1.00 89.56 213 ASN A N 1
ATOM 1665 C CA . ASN A 1 213 ? -0.746 10.730 -19.047 1.00 89.56 213 ASN A CA 1
ATOM 1666 C C . ASN A 1 213 ? -0.328 9.252 -18.958 1.00 89.56 213 ASN A C 1
ATOM 1668 O O . ASN A 1 213 ? -0.973 8.491 -18.237 1.00 89.56 213 ASN A O 1
ATOM 1672 N N . ASN A 1 214 ? 0.739 8.856 -19.657 1.00 92.69 214 ASN A N 1
ATOM 1673 C CA . ASN A 1 214 ? 1.245 7.487 -19.685 1.00 92.69 214 ASN A CA 1
ATOM 1674 C C . ASN A 1 214 ? 2.783 7.481 -19.542 1.00 92.69 214 ASN A C 1
ATOM 1676 O O . ASN A 1 214 ? 3.491 7.345 -20.552 1.00 92.69 214 ASN A O 1
ATOM 1680 N N . PRO A 1 215 ? 3.302 7.706 -18.317 1.00 94.25 215 PRO A N 1
ATOM 1681 C CA . PRO A 1 215 ? 4.734 7.819 -18.059 1.00 94.25 215 PRO A CA 1
ATOM 1682 C C . PRO A 1 215 ? 5.446 6.486 -18.284 1.00 94.25 215 PRO A C 1
ATOM 1684 O O . PRO A 1 215 ? 4.872 5.430 -18.038 1.00 94.25 215 PRO A O 1
ATOM 1687 N N . SER A 1 216 ? 6.698 6.526 -18.734 1.00 94.50 216 SER A N 1
ATOM 1688 C CA . SER A 1 216 ? 7.561 5.343 -18.802 1.00 94.50 216 SER A CA 1
ATOM 1689 C C . SER A 1 216 ? 8.243 5.067 -17.462 1.00 94.50 216 SER A C 1
ATOM 1691 O O . SER A 1 216 ? 8.209 5.901 -16.554 1.00 94.50 216 SER A O 1
ATOM 1693 N N . VAL A 1 217 ? 8.911 3.916 -17.342 1.00 94.00 217 VAL A N 1
ATOM 1694 C CA . VAL A 1 217 ? 9.722 3.561 -16.161 1.00 94.00 217 VAL A CA 1
ATOM 1695 C C . VAL A 1 217 ? 10.725 4.667 -15.816 1.00 94.00 217 VAL A C 1
ATOM 1697 O O . VAL A 1 217 ? 10.833 5.066 -14.657 1.00 94.00 217 VAL A O 1
ATOM 1700 N N . ASN A 1 218 ? 11.423 5.220 -16.811 1.00 92.56 218 ASN A N 1
ATOM 1701 C CA . ASN A 1 218 ? 12.418 6.270 -16.580 1.00 92.56 218 ASN A CA 1
ATOM 1702 C C . ASN A 1 218 ? 11.789 7.605 -16.191 1.00 92.56 218 ASN A C 1
ATOM 1704 O O . ASN A 1 218 ? 12.287 8.260 -15.275 1.00 92.56 218 ASN A O 1
ATOM 1708 N N . HIS A 1 219 ? 10.670 7.977 -16.823 1.00 94.56 219 HIS A N 1
ATOM 1709 C CA . HIS A 1 219 ? 9.894 9.147 -16.406 1.00 94.56 219 HIS A CA 1
ATOM 1710 C C . HIS A 1 219 ? 9.460 9.007 -14.948 1.00 94.56 219 HIS A C 1
ATOM 1712 O O . HIS A 1 219 ? 9.650 9.928 -14.159 1.00 94.56 219 HIS A O 1
ATOM 1718 N N . PHE A 1 220 ? 8.916 7.845 -14.575 1.00 96.12 220 PHE A N 1
ATOM 1719 C CA . PHE A 1 220 ? 8.506 7.566 -13.204 1.00 96.12 220 PHE A CA 1
ATOM 1720 C C . PHE A 1 220 ? 9.686 7.675 -12.237 1.00 96.12 220 PHE A C 1
ATOM 1722 O O . PHE A 1 220 ? 9.578 8.390 -11.248 1.00 96.12 220 PHE A O 1
ATOM 1729 N N . LYS A 1 221 ? 10.822 7.021 -12.524 1.00 94.06 221 LYS A N 1
ATOM 1730 C CA . LYS A 1 221 ? 12.029 7.077 -11.678 1.00 94.06 221 LYS A CA 1
ATOM 1731 C C . LYS A 1 221 ? 12.515 8.519 -11.485 1.00 94.06 221 LYS A C 1
ATOM 1733 O O . LYS A 1 221 ? 12.844 8.901 -10.364 1.00 94.06 221 LYS A O 1
ATOM 1738 N N . ALA A 1 222 ? 12.541 9.321 -12.551 1.00 93.88 222 ALA A N 1
ATOM 1739 C CA . ALA A 1 222 ? 12.941 10.726 -12.488 1.00 93.88 222 ALA A CA 1
ATOM 1740 C C . ALA A 1 222 ? 11.959 11.570 -11.659 1.00 93.88 222 ALA A C 1
ATOM 1742 O O . ALA A 1 222 ? 12.382 12.288 -10.755 1.00 93.88 222 ALA A O 1
ATOM 1743 N N . ALA A 1 223 ? 10.655 11.430 -11.916 1.00 95.25 223 ALA A N 1
ATOM 1744 C CA . ALA A 1 223 ? 9.611 12.130 -11.176 1.00 95.25 223 ALA A CA 1
ATOM 1745 C C . ALA A 1 223 ? 9.609 11.744 -9.692 1.00 95.25 223 ALA A C 1
ATOM 1747 O O . ALA A 1 223 ? 9.552 12.612 -8.833 1.00 95.25 223 ALA A O 1
ATOM 1748 N N . PHE A 1 224 ? 9.720 10.450 -9.383 1.00 94.88 224 PHE A N 1
ATOM 1749 C CA . PHE A 1 224 ? 9.770 9.942 -8.016 1.00 94.88 224 PHE A CA 1
ATOM 1750 C C . PHE A 1 224 ? 10.934 10.567 -7.248 1.00 94.88 224 PHE A C 1
ATOM 1752 O O . PHE A 1 224 ? 10.711 11.130 -6.185 1.00 94.88 224 PHE A O 1
ATOM 1759 N N . ARG A 1 225 ? 12.151 10.549 -7.816 1.00 93.00 225 ARG A N 1
ATOM 1760 C CA . ARG A 1 225 ? 13.342 11.166 -7.204 1.00 93.00 225 ARG A CA 1
ATOM 1761 C C . ARG A 1 225 ? 13.161 12.657 -6.928 1.00 93.00 225 ARG A C 1
ATOM 1763 O O . ARG A 1 225 ? 13.566 13.106 -5.869 1.00 93.00 225 ARG A O 1
ATOM 1770 N N . ALA A 1 226 ? 12.552 13.394 -7.854 1.00 92.88 226 ALA A N 1
ATOM 1771 C CA . ALA A 1 226 ? 12.324 14.829 -7.700 1.00 92.88 226 ALA A CA 1
ATOM 1772 C C . ALA A 1 226 ? 11.180 15.177 -6.731 1.00 92.88 226 ALA A C 1
ATOM 1774 O O . ALA A 1 226 ? 11.146 16.276 -6.194 1.00 92.88 226 ALA A O 1
ATOM 1775 N N . LEU A 1 227 ? 10.212 14.275 -6.536 1.00 90.88 227 LEU A N 1
ATOM 1776 C CA . LEU A 1 227 ? 9.070 14.492 -5.639 1.00 90.88 227 LEU A CA 1
ATOM 1777 C C . LEU A 1 227 ? 9.371 14.128 -4.179 1.00 90.88 227 LEU A C 1
ATOM 1779 O O . LEU A 1 227 ? 8.614 14.529 -3.298 1.00 90.88 227 LEU A O 1
ATOM 1783 N N . ILE A 1 228 ? 10.418 13.336 -3.935 1.00 88.56 228 ILE A N 1
ATOM 1784 C CA . ILE A 1 228 ? 10.854 12.942 -2.585 1.00 88.56 228 ILE A CA 1
ATOM 1785 C C . ILE A 1 228 ? 12.067 13.734 -2.082 1.00 88.56 228 ILE A C 1
ATOM 1787 O O . ILE A 1 228 ? 12.398 13.614 -0.905 1.00 88.56 228 ILE A O 1
ATOM 1791 N N . SER A 1 229 ? 12.751 14.462 -2.971 1.00 76.25 229 SER A N 1
ATOM 1792 C CA . SER A 1 229 ? 13.868 15.361 -2.654 1.00 76.25 229 SER A CA 1
ATOM 1793 C C . SER A 1 229 ? 13.367 16.689 -2.111 1.00 76.25 229 SER A C 1
ATOM 1795 O O . SER A 1 229 ? 13.947 17.164 -1.115 1.00 76.25 229 SER A O 1
#

Sequence (229 aa):
MSIRQEWSYDSKTKTRSGGVDLGNGSPESDDTSNLASEAMVFMITGLKFSWKAPIAYFFTRTLSAATLAQLVEHSLRTLYEQGFLVHCLTMDGHQSNVAMARILGAQTDAGKQLIPYFQLSGQDHRTYILFDPCHMIKLARNMLHDVGAFKSPDGVVRRTCISGLVVGIDAVIGLSEQLLTTGQMQFLLMYKFSQDHLELFFNAVRRFGGWNNNPSVNHFKAAFRALIS

Organism: Capitella teleta (NCBI:txid283909)

Radius of gyration: 19.42 Å; Cα contacts (8 Å, |Δi|>4): 325; chains: 1; bounding box: 61×35×49 Å

Solvent-accessible surface area (backbone atoms only — not comparable to full-atom values): 13145 Å² total; per-residue (Å²): 84,72,33,36,69,50,81,46,75,41,84,88,80,71,42,75,48,22,46,55,39,84,82,77,79,72,78,83,63,92,50,80,88,38,39,12,39,27,43,48,72,46,67,52,60,45,84,90,49,98,50,70,47,78,78,48,74,34,31,33,67,79,75,54,30,65,60,50,34,52,55,50,51,52,52,52,49,56,38,40,77,73,70,45,83,67,58,64,50,64,41,62,90,49,69,48,51,56,49,15,42,43,73,57,57,22,34,63,52,70,92,48,84,70,35,37,34,30,54,56,91,97,48,100,50,66,28,25,43,31,40,22,63,71,55,28,50,54,47,42,51,51,47,49,66,74,60,68,71,92,71,72,96,90,56,90,71,81,54,64,32,59,21,32,50,53,32,28,52,55,24,50,51,54,50,43,53,65,31,43,76,68,63,78,35,94,74,82,67,69,74,66,57,43,59,60,67,56,54,53,49,52,50,50,48,26,47,50,99,45,88,35,93,57,38,36,57,66,54,46,53,52,31,50,55,66,73,73,105

Nearest PDB structures (foldseek):
  6p5a-assembly1_G  TM=7.616E-01  e=6.498E-10  Drosophila melanogaster
  1idc-assembly1_A  TM=4.785E-01  e=3.652E+00  Escherichia coli

Mean predicted aligned error: 6.58 Å

Secondary structure (DSSP, 8-state):
-B-----EEETTTTEEE-B-B-SS-------GGGB--EEEEEEEE-SSSS-EEEEEEEEES---HHHHHHHHHHHHHHHHHTT----EEEE-S-HHHHHHHHHHT-B--TTS--B-EEE-TT---EEEEEE-HHHHHHHHHHHHHHH-S---SS----HHHHHHHHHHHHHHHHHHIIIIITTS-SS--GGGG-THHHHHHHHHHHHTTS--SS--HHHHHHHHHHHH-

pLDDT: mean 87.17, std 11.25, range [50.12, 96.88]

Foldseek 3Di:
DFADQDWDADPVVRDIDFFWFLPPPDDDDPDSVGGFGDKDWDKAADFVDGDIATDDITGHRDDALVSVLVSVLVSCVVCVVVVDAAQEDEDALDPSPVSNCVVQPFDLQPVDPGRQWHDDPPDPHTYGYAHALVRLVVVVVVQCVVVVDDDDPPDDRPRRSVSRVVSNVVSVVVSCCVCCVVPVDVDGDVVSSHCVVVVVLVCQLCCPPHHRPHHGPVSNVVSSVVVND